Protein AF-A0AAD8HG62-F1 (afdb_monomer_lite)

Foldseek 3Di:
DDDDDPDDPQPQPQLDQADLAQLQLLVLLLQLLVLQLVLCVVVDDDPVNVVSVVSNVVSVVVNCCCVPVVVVRYPPVQLPDDNCVLQVVLLVVLLVAFADDPDDPVSRSSNSSSLSSVLCSCVSSVSSCVRVLKDDLVSLVVLLVVLVVLVVVLVVLVVVCVVVVVPLQPDPDDRNVHSVVSNVSSVSSNVVSVVSNVVSVVCVVVQNSINNPDDDDDNHDDPSGDRDDDPPDQKDWDPPQWDWAQPVPPDPGTDIDTDIDGNPPDDDDPDDDPDDDDDDDDDDDDDDDDD

Radius of gyration: 28.48 Å; chains: 1; bounding box: 67×71×80 Å

Organism: NCBI:txid360622

Sequence (291 aa):
MEAVLERSNITFRKLHSDVRLSLKTQELTAIFTAVRLGCSCYMEGDIHTVLDSLTLLFTLWVIYMIRFKLRASYMAELDTTPLYYVVVPCALLSIFVHPYTKHPLITRILWAFCVYLESISVLPQLRLMQKAKLIEPFTAHYVFALGISRFLGCAHWVISVYETAGTYLFLFGSGLFWLPTVLLSEVVQTFILADFCYYYMRSVVNGQLLVSLSNGTCKYGTRVDYIMASQDLYYKFVPETYSVISSKGTSDHHLVKVDIVTAADRRPKKLKQKVSRIASSCSCNGMWKID

InterPro domains:
  IPR000133 ER lumen protein retaining receptor [PF00810] (21-159)
  IPR000133 ER lumen protein retaining receptor [PR00660] (111-131)
  IPR000133 ER lumen protein retaining receptor [PR00660] (133-147)
  IPR000133 ER lumen protein retaining receptor [PR00660] (147-165)
  IPR000133 ER lumen protein retaining receptor [PTHR10585] (21-203)
  IPR036691 Endonuclease/exonuclease/phosphatase superfamily [SSF56219] (219-260)

Structure (mmCIF, N/CA/C/O backbone):
data_AF-A0AAD8HG62-F1
#
_entry.id   AF-A0AAD8HG62-F1
#
loop_
_atom_site.group_PDB
_atom_site.id
_atom_site.type_symbol
_atom_site.label_atom_id
_atom_site.label_alt_id
_atom_site.label_comp_id
_atom_site.label_asym_id
_atom_site.label_entity_id
_atom_site.label_seq_id
_atom_site.pdbx_PDB_ins_code
_atom_site.Cartn_x
_atom_site.Cartn_y
_atom_site.Cartn_z
_atom_site.occupancy
_atom_site.B_iso_or_equiv
_atom_site.auth_seq_id
_atom_site.auth_comp_id
_atom_site.auth_asym_id
_atom_site.auth_atom_id
_atom_site.pdbx_PDB_model_num
ATOM 1 N N . MET A 1 1 ? -11.904 -7.198 47.735 1.00 30.97 1 MET A N 1
ATOM 2 C CA . MET A 1 1 ? -13.229 -7.280 48.387 1.00 30.97 1 MET A CA 1
ATOM 3 C C . MET A 1 1 ? -14.195 -7.875 47.366 1.00 30.97 1 MET A C 1
ATOM 5 O O . MET A 1 1 ? -15.009 -7.170 46.792 1.00 30.97 1 MET A O 1
ATOM 9 N N . GLU A 1 2 ? -13.994 -9.160 47.057 1.00 33.25 2 GLU A N 1
ATOM 10 C CA . GLU A 1 2 ? -14.760 -9.937 46.072 1.00 33.25 2 GLU A CA 1
ATOM 11 C C . GLU A 1 2 ? -15.844 -10.743 46.787 1.00 33.25 2 GLU A C 1
ATOM 13 O O . GLU A 1 2 ? -15.683 -11.921 47.091 1.00 33.25 2 GLU A O 1
ATOM 18 N N . ALA A 1 3 ? -16.954 -10.090 47.098 1.00 32.56 3 ALA A N 1
ATOM 19 C CA . ALA A 1 3 ? -18.182 -10.786 47.433 1.00 32.56 3 ALA A CA 1
ATOM 20 C C . ALA A 1 3 ? -19.355 -9.854 47.144 1.00 32.56 3 ALA A C 1
ATOM 22 O O . ALA A 1 3 ? -19.294 -8.670 47.461 1.00 32.56 3 ALA A O 1
ATOM 23 N N . VAL A 1 4 ? -20.433 -10.435 46.618 1.00 35.12 4 VAL A N 1
ATOM 24 C CA . VAL A 1 4 ? -21.740 -9.819 46.340 1.00 35.12 4 VAL A CA 1
ATOM 25 C C . VAL A 1 4 ? -21.838 -9.125 44.978 1.00 35.12 4 VAL A C 1
ATOM 27 O O . VAL A 1 4 ? -21.677 -7.917 44.884 1.00 35.12 4 VAL A O 1
ATOM 30 N N . LEU A 1 5 ? -22.172 -9.898 43.931 1.00 35.75 5 LEU A N 1
ATOM 31 C CA . LEU A 1 5 ? -23.264 -9.596 42.974 1.00 35.75 5 LEU A CA 1
ATOM 32 C C . LEU A 1 5 ? -23.373 -10.641 41.841 1.00 35.75 5 LEU A C 1
ATOM 34 O O . LEU A 1 5 ? -23.495 -10.314 40.666 1.00 35.75 5 LEU A O 1
ATOM 38 N N . GLU A 1 6 ? -23.423 -11.927 42.187 1.00 33.38 6 GLU A N 1
ATOM 39 C CA . GLU A 1 6 ? -23.819 -12.984 41.247 1.00 33.38 6 GLU A CA 1
ATOM 40 C C . GLU A 1 6 ? -25.342 -13.174 41.295 1.00 33.38 6 GLU A C 1
ATOM 42 O O . GLU A 1 6 ? -25.861 -14.161 41.814 1.00 33.38 6 GLU A O 1
ATOM 47 N N . ARG A 1 7 ? -26.098 -12.149 40.875 1.00 38.94 7 ARG A N 1
ATOM 48 C CA . ARG A 1 7 ? -27.575 -12.216 40.836 1.00 38.94 7 ARG A CA 1
ATOM 49 C C . ARG A 1 7 ? -28.249 -11.350 39.774 1.00 38.94 7 ARG A C 1
ATOM 51 O O . ARG A 1 7 ? -29.395 -10.936 39.935 1.00 38.94 7 ARG A O 1
ATOM 58 N N . SER A 1 8 ? -27.588 -11.139 38.648 1.00 40.47 8 SER A N 1
ATOM 59 C CA . SER A 1 8 ? -28.224 -10.595 37.454 1.00 40.47 8 SER A CA 1
ATOM 60 C C . SER A 1 8 ? -27.509 -11.142 36.223 1.00 40.47 8 SER A C 1
ATOM 62 O O . SER A 1 8 ? -26.286 -11.208 36.188 1.00 40.47 8 SER A O 1
ATOM 64 N N . ASN A 1 9 ? -28.267 -11.548 35.202 1.00 33.53 9 ASN A N 1
ATOM 65 C CA . ASN A 1 9 ? -27.734 -11.833 33.866 1.00 33.53 9 ASN A CA 1
ATOM 66 C C . ASN A 1 9 ? -27.296 -10.513 33.196 1.00 33.53 9 ASN A C 1
ATOM 68 O O . ASN A 1 9 ? -27.788 -10.144 32.133 1.00 33.53 9 ASN A O 1
ATOM 72 N N . ILE A 1 10 ? -26.410 -9.760 33.848 1.00 40.12 10 ILE A N 1
ATOM 73 C CA . ILE A 1 10 ? -25.667 -8.656 33.257 1.00 40.12 10 ILE A CA 1
ATOM 74 C C . ILE A 1 10 ? -24.360 -9.282 32.796 1.00 40.12 10 ILE A C 1
ATOM 76 O O . ILE A 1 10 ? -23.399 -9.416 33.549 1.00 40.12 10 ILE A O 1
ATOM 80 N N . THR A 1 11 ? -24.345 -9.744 31.552 1.00 37.12 11 THR A N 1
ATOM 81 C CA . THR A 1 11 ? -23.108 -10.193 30.925 1.00 37.12 11 THR A CA 1
ATOM 82 C C . THR A 1 11 ? -22.276 -8.946 30.630 1.00 37.12 11 THR A C 1
ATOM 84 O O . THR A 1 11 ? -22.506 -8.267 29.632 1.00 37.12 11 THR A O 1
ATOM 87 N N . PHE A 1 12 ? -21.327 -8.613 31.507 1.00 37.03 12 PHE A N 1
ATOM 88 C CA . PHE A 1 12 ? -20.285 -7.630 31.209 1.00 37.03 12 PHE A CA 1
ATOM 89 C C . PHE A 1 12 ? -19.394 -8.205 30.106 1.00 37.03 12 PHE A C 1
ATOM 91 O O . PHE A 1 12 ? -18.407 -8.893 30.362 1.00 37.03 12 PHE A O 1
ATOM 98 N N . ARG A 1 13 ? -19.775 -7.982 28.848 1.00 36.22 13 ARG A N 1
ATOM 99 C CA . ARG A 1 13 ? -18.934 -8.334 27.710 1.00 36.22 13 ARG A CA 1
ATOM 100 C C . ARG A 1 13 ? -17.921 -7.202 27.555 1.00 36.22 13 ARG A C 1
ATOM 102 O O . ARG A 1 13 ? -18.239 -6.168 26.979 1.00 36.22 13 ARG A O 1
ATOM 109 N N . LYS A 1 14 ? -16.721 -7.385 28.116 1.00 35.88 14 LYS A N 1
ATOM 110 C CA . LYS A 1 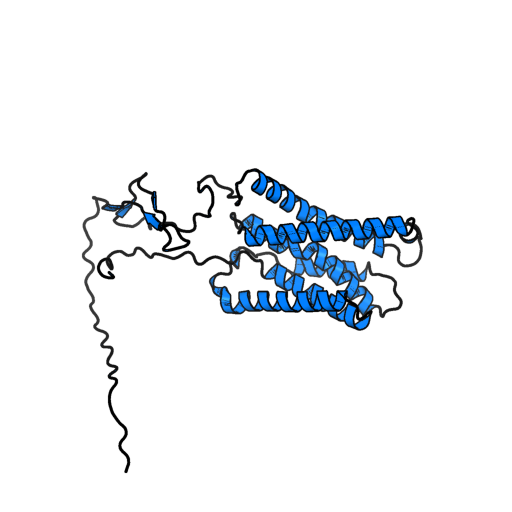14 ? -15.556 -6.547 27.803 1.00 35.88 14 LYS A CA 1
ATOM 111 C C . LYS A 1 14 ? -15.421 -6.559 26.278 1.00 35.88 14 LYS A C 1
ATOM 113 O O . LYS A 1 14 ? -15.194 -7.634 25.718 1.00 35.88 14 LYS A O 1
ATOM 118 N N . LEU A 1 15 ? -15.669 -5.429 25.606 1.00 42.25 15 LEU A N 1
ATOM 119 C CA . LEU A 1 15 ? -15.390 -5.314 24.175 1.00 42.25 15 LEU A CA 1
ATOM 120 C C . LEU A 1 15 ? -13.879 -5.467 24.053 1.00 42.25 15 LEU A C 1
ATOM 122 O O . LEU A 1 15 ? -13.110 -4.601 24.463 1.00 42.25 15 LEU A O 1
ATOM 126 N N . HIS A 1 16 ? -13.467 -6.652 23.624 1.00 46.59 16 HIS A N 1
ATOM 127 C CA . HIS A 1 16 ? -12.083 -6.948 23.323 1.00 46.59 16 HIS A CA 1
ATOM 128 C C . HIS A 1 16 ? -11.639 -5.922 22.277 1.00 46.59 16 HIS A C 1
ATOM 130 O O . HIS A 1 16 ? -12.404 -5.647 21.358 1.00 46.59 16 HIS A O 1
ATOM 136 N N . SER A 1 17 ? -10.468 -5.303 22.438 1.00 54.66 17 SER A N 1
ATOM 137 C CA . SER A 1 17 ? -9.979 -4.321 21.469 1.00 54.66 17 SER A CA 1
ATOM 138 C C . SER A 1 17 ? -9.932 -4.970 20.083 1.00 54.66 17 SER A C 1
ATOM 140 O O . SER A 1 17 ? -9.113 -5.862 19.836 1.00 54.66 17 SER A O 1
ATOM 142 N N . ASP A 1 18 ? -10.867 -4.581 19.218 1.00 63.09 18 ASP A N 1
ATOM 143 C CA . ASP A 1 18 ? -10.994 -5.126 17.872 1.00 63.09 18 ASP A CA 1
ATOM 144 C C . ASP A 1 18 ? -9.796 -4.673 17.040 1.00 63.09 18 ASP A C 1
ATOM 146 O O . ASP A 1 18 ? -9.493 -3.483 16.965 1.00 63.09 18 ASP A O 1
ATOM 150 N N . VAL A 1 19 ? -9.111 -5.610 16.387 1.00 65.38 19 VAL A N 1
ATOM 151 C CA . VAL A 1 19 ? -7.954 -5.282 15.546 1.00 65.38 19 VAL A CA 1
ATOM 152 C C . VAL A 1 19 ? -8.446 -4.564 14.290 1.00 65.38 19 VAL A C 1
ATOM 154 O O . VAL A 1 19 ? -9.118 -5.167 13.451 1.00 65.38 19 VAL A O 1
ATOM 157 N N . ARG A 1 20 ? -8.081 -3.286 14.118 1.00 74.69 20 ARG A N 1
ATOM 158 C CA . ARG A 1 20 ? -8.503 -2.450 12.971 1.00 74.69 20 ARG A CA 1
ATOM 159 C C . ARG A 1 20 ? -7.544 -2.466 11.784 1.00 74.69 20 ARG A C 1
ATOM 161 O O . ARG A 1 20 ? -7.434 -1.494 11.033 1.00 74.69 20 ARG A O 1
ATOM 168 N N . LEU A 1 21 ? -6.847 -3.582 11.613 1.00 84.88 21 LEU A N 1
ATOM 169 C CA . LEU A 1 21 ? -5.926 -3.809 10.509 1.00 84.88 21 LEU A CA 1
ATOM 170 C C . LEU A 1 21 ? -6.527 -4.827 9.536 1.00 84.88 21 LEU A C 1
ATOM 172 O O . LEU A 1 21 ? -6.938 -5.917 9.931 1.00 84.88 21 LEU A O 1
ATOM 176 N N . SER A 1 22 ? -6.570 -4.470 8.256 1.00 89.25 22 SER A N 1
ATOM 177 C CA . SER A 1 22 ? -7.016 -5.343 7.175 1.00 89.25 22 SER A CA 1
ATOM 178 C C . SER A 1 22 ? -5.964 -6.413 6.928 1.00 89.25 22 SER A C 1
ATOM 180 O O . SER A 1 22 ? -4.875 -6.144 6.418 1.00 89.25 22 SER A O 1
ATOM 182 N N . LEU A 1 23 ? -6.323 -7.653 7.247 1.00 89.69 23 LEU A N 1
ATOM 183 C CA . LEU A 1 23 ? -5.541 -8.830 6.893 1.00 89.69 23 LEU A CA 1
ATOM 184 C C . LEU A 1 23 ? -5.341 -8.909 5.376 1.00 89.69 23 LEU A C 1
ATOM 186 O O . LEU A 1 23 ? -4.259 -9.271 4.928 1.00 89.69 23 LEU A O 1
ATOM 190 N N . LYS A 1 24 ? -6.351 -8.519 4.588 1.00 90.88 24 LYS A N 1
ATOM 191 C CA . LYS A 1 24 ? -6.268 -8.498 3.124 1.00 90.88 24 LYS A CA 1
ATOM 192 C C . LYS A 1 24 ? -5.201 -7.549 2.598 1.00 90.88 24 LYS A C 1
ATOM 194 O O . LYS A 1 24 ? -4.463 -7.920 1.692 1.00 90.88 24 LYS A O 1
ATOM 199 N N . THR A 1 25 ? -5.067 -6.372 3.203 1.00 91.88 25 THR A N 1
ATOM 200 C CA . THR A 1 25 ? -3.969 -5.450 2.876 1.00 91.88 25 THR A CA 1
ATOM 201 C C . THR A 1 25 ? -2.622 -6.066 3.216 1.00 91.88 25 THR A C 1
ATOM 203 O O . THR A 1 25 ? -1.726 -6.042 2.385 1.00 91.88 25 THR A O 1
ATOM 206 N N . GLN A 1 26 ? -2.485 -6.678 4.397 1.00 93.50 26 GLN A N 1
ATOM 207 C CA . GLN A 1 26 ? -1.222 -7.309 4.795 1.00 93.50 26 GLN A CA 1
ATOM 208 C C . GLN A 1 26 ? -0.839 -8.473 3.867 1.00 93.50 26 GLN A C 1
ATOM 210 O O . GLN A 1 26 ? 0.323 -8.589 3.494 1.00 93.50 26 GLN A O 1
ATOM 215 N N . GLU A 1 27 ? -1.806 -9.293 3.438 1.00 93.25 27 GLU A N 1
ATOM 216 C CA . GLU A 1 27 ? -1.595 -10.353 2.440 1.00 93.25 27 GLU A CA 1
ATOM 217 C C . GLU A 1 27 ? -1.103 -9.784 1.102 1.00 93.25 27 GLU A C 1
ATOM 219 O O . GLU A 1 27 ? -0.136 -10.294 0.542 1.00 93.25 27 GLU A O 1
ATOM 224 N N . LEU A 1 28 ? -1.724 -8.707 0.608 1.00 93.75 28 LEU A N 1
ATOM 225 C CA . LEU A 1 28 ? -1.288 -8.035 -0.621 1.00 93.75 28 LEU A CA 1
ATOM 226 C C . LEU A 1 28 ? 0.118 -7.441 -0.479 1.00 93.75 28 LEU A C 1
ATOM 228 O O . LEU A 1 28 ? 0.929 -7.599 -1.392 1.00 93.75 28 LEU A O 1
ATOM 232 N N . THR A 1 29 ? 0.417 -6.824 0.668 1.00 94.12 29 THR A N 1
ATOM 233 C CA . THR A 1 29 ? 1.749 -6.295 0.983 1.00 94.12 29 THR A CA 1
ATOM 234 C C . THR A 1 29 ? 2.803 -7.388 0.978 1.00 94.12 29 THR A C 1
ATOM 236 O O . THR A 1 29 ? 3.824 -7.254 0.310 1.00 94.12 29 THR A O 1
ATOM 239 N N . ALA A 1 30 ? 2.532 -8.513 1.637 1.00 95.12 30 ALA A N 1
ATOM 240 C CA . ALA A 1 30 ? 3.444 -9.648 1.636 1.00 95.12 30 ALA A CA 1
ATOM 241 C C . ALA A 1 30 ? 3.682 -10.192 0.217 1.00 95.12 30 ALA A C 1
ATOM 243 O O . ALA A 1 30 ? 4.821 -10.491 -0.130 1.00 95.12 30 ALA A O 1
ATOM 244 N N . ILE A 1 31 ? 2.639 -10.279 -0.620 1.00 94.31 31 ILE A N 1
ATOM 245 C CA . ILE A 1 31 ? 2.761 -10.764 -2.003 1.00 94.31 31 ILE A CA 1
ATOM 246 C C . ILE A 1 31 ? 3.669 -9.849 -2.829 1.00 94.31 31 ILE A C 1
ATOM 248 O O . ILE A 1 31 ? 4.645 -10.337 -3.401 1.00 94.31 31 ILE A O 1
ATOM 252 N N . PHE A 1 32 ? 3.389 -8.541 -2.902 1.00 94.69 32 PHE A N 1
ATOM 253 C CA . PHE A 1 32 ? 4.203 -7.665 -3.752 1.00 94.69 32 PHE A CA 1
ATOM 254 C C . PHE A 1 32 ? 5.628 -7.519 -3.211 1.00 94.69 32 PHE A C 1
ATOM 256 O O . PHE A 1 32 ? 6.568 -7.496 -4.001 1.00 94.69 32 PHE A O 1
ATOM 263 N N . THR A 1 33 ? 5.819 -7.454 -1.888 1.00 94.00 33 THR A N 1
ATOM 264 C CA . THR A 1 33 ? 7.161 -7.334 -1.304 1.00 94.00 33 THR A CA 1
ATOM 265 C C . THR A 1 33 ? 7.961 -8.618 -1.509 1.00 94.00 33 THR A C 1
ATOM 267 O O . THR A 1 33 ? 9.141 -8.537 -1.827 1.00 94.00 33 THR A O 1
ATOM 270 N N . ALA A 1 34 ? 7.345 -9.803 -1.417 1.00 94.25 34 ALA A N 1
ATOM 271 C CA . ALA A 1 34 ? 8.031 -11.067 -1.692 1.00 94.25 34 ALA A CA 1
ATOM 272 C C . ALA A 1 34 ? 8.458 -11.190 -3.161 1.00 94.25 34 ALA A C 1
ATOM 274 O O . ALA A 1 34 ? 9.593 -11.575 -3.445 1.00 94.25 34 ALA A O 1
ATOM 275 N N . VAL A 1 35 ? 7.574 -10.833 -4.098 1.00 93.44 35 VAL A N 1
ATOM 276 C CA . VAL A 1 35 ? 7.907 -10.857 -5.530 1.00 93.44 35 VAL A CA 1
ATOM 277 C C . VAL A 1 35 ? 8.981 -9.812 -5.845 1.00 93.44 35 VAL A C 1
ATOM 279 O O . VAL A 1 35 ? 9.921 -10.114 -6.582 1.00 93.44 35 VAL A O 1
ATOM 282 N N . ARG A 1 36 ? 8.904 -8.616 -5.244 1.00 92.00 36 ARG A N 1
ATOM 283 C CA . ARG A 1 36 ? 9.925 -7.570 -5.385 1.00 92.00 36 ARG A CA 1
ATOM 284 C C . ARG A 1 36 ? 11.268 -8.045 -4.864 1.00 92.00 36 ARG A C 1
ATOM 286 O O . ARG A 1 36 ? 12.232 -7.982 -5.609 1.00 92.00 36 ARG A O 1
ATOM 293 N N . LEU A 1 37 ? 11.309 -8.602 -3.657 1.00 92.06 37 LEU A N 1
ATOM 294 C CA . LEU A 1 37 ? 12.527 -9.140 -3.063 1.00 92.06 37 LEU A CA 1
ATOM 295 C C . LEU A 1 37 ? 13.153 -10.229 -3.943 1.00 92.06 37 LEU A C 1
ATOM 297 O O . LEU A 1 37 ? 14.357 -10.207 -4.171 1.00 92.06 37 LEU A O 1
ATOM 301 N N . GLY A 1 38 ? 12.345 -11.144 -4.488 1.00 88.69 38 GLY A N 1
ATOM 302 C CA . GLY A 1 38 ? 12.825 -12.163 -5.425 1.00 88.69 38 GLY A CA 1
ATOM 303 C C . GLY A 1 38 ? 13.434 -11.567 -6.699 1.00 88.69 38 GLY A C 1
ATOM 304 O O . GLY A 1 38 ? 14.469 -12.045 -7.162 1.00 88.69 38 GLY A O 1
ATOM 305 N N . CYS A 1 39 ? 12.833 -10.501 -7.239 1.00 86.62 39 CYS A N 1
ATOM 306 C CA . CYS A 1 39 ? 13.386 -9.771 -8.381 1.00 86.62 39 CYS A CA 1
ATOM 307 C C . CYS A 1 39 ? 14.677 -9.031 -8.006 1.00 86.62 39 CYS A C 1
ATOM 309 O O . CYS A 1 39 ? 15.662 -9.147 -8.729 1.00 86.62 39 CYS A O 1
ATOM 311 N N . SER A 1 40 ? 14.696 -8.325 -6.874 1.00 85.44 40 SER A N 1
ATOM 312 C CA . SER A 1 40 ? 15.845 -7.550 -6.398 1.00 85.44 40 SER A CA 1
ATOM 313 C C . SER A 1 40 ? 17.043 -8.453 -6.107 1.00 85.44 40 SER A C 1
ATOM 315 O O . SER A 1 40 ? 18.112 -8.209 -6.642 1.00 85.44 40 SER A O 1
ATOM 317 N N . CYS A 1 41 ? 16.870 -9.579 -5.406 1.00 83.00 41 CYS A N 1
ATOM 318 C CA . CYS A 1 41 ? 17.950 -10.552 -5.182 1.00 83.00 41 CYS A CA 1
ATOM 319 C C . CYS A 1 41 ? 18.584 -11.077 -6.482 1.00 83.00 41 CYS A C 1
ATOM 321 O O . CYS A 1 41 ? 19.748 -11.472 -6.479 1.00 83.00 41 CYS A O 1
ATOM 323 N N . TYR A 1 42 ? 17.819 -11.115 -7.577 1.00 79.56 42 TYR A N 1
ATOM 324 C CA . TYR A 1 42 ? 18.299 -11.556 -8.885 1.00 79.56 42 TYR A CA 1
ATOM 325 C C . TYR A 1 42 ? 18.903 -10.418 -9.725 1.00 79.56 42 TYR A C 1
ATOM 327 O O . TYR A 1 42 ? 19.784 -10.672 -10.543 1.00 79.56 42 TYR A O 1
ATOM 335 N N . MET A 1 43 ? 18.415 -9.185 -9.559 1.00 72.75 43 MET A N 1
ATOM 336 C CA . MET A 1 43 ? 18.821 -8.021 -10.352 1.00 72.75 43 MET A CA 1
ATOM 337 C C . MET A 1 43 ? 19.953 -7.213 -9.701 1.00 72.75 43 MET A C 1
ATOM 339 O O . MET A 1 43 ? 20.908 -6.898 -10.399 1.00 72.75 43 MET A O 1
ATOM 343 N N . GLU A 1 44 ? 19.876 -6.911 -8.400 1.00 64.50 44 GLU A N 1
ATOM 344 C CA . GLU A 1 44 ? 20.837 -6.071 -7.665 1.00 64.50 44 GLU A CA 1
ATOM 345 C C . GLU A 1 44 ? 20.728 -6.265 -6.133 1.00 64.50 44 GL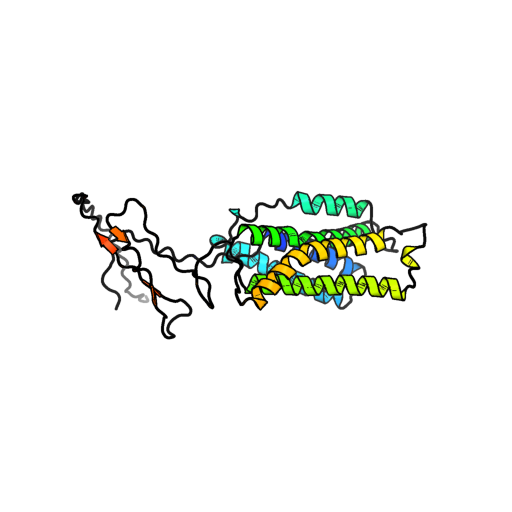U A C 1
ATOM 347 O O . GLU A 1 44 ? 19.664 -6.163 -5.516 1.00 64.50 44 GLU A O 1
ATOM 352 N N . GLY A 1 45 ? 21.860 -6.542 -5.483 1.00 67.12 45 GLY A N 1
ATOM 353 C CA . GLY A 1 45 ? 21.964 -6.814 -4.043 1.00 67.12 45 GLY A CA 1
ATOM 354 C C . GLY A 1 45 ? 22.168 -5.566 -3.179 1.00 67.12 45 GLY A C 1
ATOM 355 O O . GLY A 1 45 ? 23.075 -5.556 -2.351 1.00 67.12 45 GLY A O 1
ATOM 356 N N . ASP A 1 46 ? 21.356 -4.527 -3.371 1.00 79.69 46 ASP A N 1
ATOM 357 C CA . ASP A 1 46 ? 21.563 -3.217 -2.736 1.00 79.69 46 ASP A CA 1
ATOM 358 C C . ASP A 1 46 ? 20.791 -3.030 -1.415 1.00 79.69 46 ASP A C 1
ATOM 360 O O . ASP A 1 46 ? 20.081 -3.913 -0.924 1.00 79.69 46 ASP A O 1
ATOM 364 N N . ILE A 1 47 ? 20.886 -1.829 -0.832 1.00 86.25 47 ILE A N 1
ATOM 365 C CA . ILE A 1 47 ? 20.157 -1.429 0.383 1.00 86.25 47 ILE A CA 1
ATOM 366 C C . ILE A 1 47 ? 18.637 -1.637 0.266 1.00 86.25 47 ILE A C 1
ATOM 368 O O . ILE A 1 47 ? 17.980 -1.971 1.252 1.00 86.25 47 ILE A O 1
ATOM 372 N N . HIS A 1 48 ? 18.076 -1.508 -0.939 1.00 82.06 48 HIS A N 1
ATOM 373 C CA . HIS A 1 48 ? 16.658 -1.759 -1.203 1.00 82.06 48 HIS A CA 1
ATOM 374 C C . HIS A 1 48 ? 16.262 -3.210 -0.915 1.00 82.06 48 HIS A C 1
ATOM 376 O O . HIS A 1 48 ? 15.223 -3.449 -0.306 1.00 82.06 48 HIS A O 1
ATOM 382 N N . THR A 1 49 ? 17.126 -4.170 -1.241 1.00 88.19 49 THR A N 1
ATOM 383 C CA . THR A 1 49 ? 16.917 -5.598 -0.966 1.00 88.19 49 THR A CA 1
ATOM 384 C C . THR A 1 49 ? 16.865 -5.871 0.539 1.00 88.19 49 THR A C 1
ATOM 386 O O . THR A 1 49 ? 16.048 -6.669 1.007 1.00 88.19 49 THR A O 1
ATOM 389 N N . VAL A 1 50 ? 17.676 -5.159 1.330 1.00 89.12 50 VAL A N 1
ATOM 390 C CA . VAL A 1 50 ? 17.645 -5.238 2.801 1.00 89.12 50 VAL A CA 1
ATOM 391 C C . VAL A 1 50 ? 16.348 -4.644 3.357 1.00 89.12 50 VAL A C 1
ATOM 393 O O . VAL A 1 50 ? 15.707 -5.259 4.212 1.00 89.12 50 VAL A O 1
ATOM 396 N N . LEU A 1 51 ? 15.928 -3.480 2.855 1.00 89.88 51 LEU A N 1
ATOM 397 C CA . LEU A 1 51 ? 14.684 -2.822 3.271 1.00 89.88 51 LEU A CA 1
ATOM 398 C C . LEU A 1 51 ? 13.442 -3.658 2.923 1.00 89.88 51 LEU A C 1
ATOM 400 O O . LEU A 1 51 ? 12.548 -3.805 3.762 1.00 89.88 51 LEU A O 1
ATOM 404 N N . ASP A 1 52 ? 13.400 -4.253 1.730 1.00 91.25 52 ASP A N 1
ATOM 405 C CA . ASP A 1 52 ? 12.321 -5.149 1.304 1.00 91.25 52 ASP A CA 1
ATOM 406 C C . ASP A 1 52 ? 12.293 -6.428 2.152 1.00 91.25 52 ASP A C 1
ATOM 408 O O . ASP A 1 52 ? 11.223 -6.854 2.590 1.00 91.25 52 ASP A O 1
ATOM 412 N N . SER A 1 53 ? 13.459 -7.001 2.472 1.00 91.38 53 SER A N 1
ATOM 413 C CA . SER A 1 53 ? 13.565 -8.167 3.365 1.00 91.38 53 SER A CA 1
ATOM 414 C C . SER A 1 53 ? 13.011 -7.873 4.757 1.00 91.38 53 SER A C 1
ATOM 416 O O . SER A 1 53 ? 12.228 -8.654 5.305 1.00 91.38 53 SER A O 1
ATOM 418 N N . LEU A 1 54 ? 13.387 -6.727 5.326 1.00 94.00 54 LEU A N 1
ATOM 419 C CA . LEU A 1 54 ? 12.923 -6.299 6.642 1.00 94.00 54 LEU A CA 1
ATOM 420 C C . LEU A 1 54 ? 11.407 -6.051 6.644 1.00 94.00 54 LEU A C 1
ATOM 422 O O . LEU A 1 54 ? 10.700 -6.475 7.560 1.00 94.00 54 LEU A O 1
ATOM 426 N N . THR A 1 55 ? 10.898 -5.418 5.587 1.00 92.69 55 THR A N 1
ATOM 427 C CA . THR A 1 55 ? 9.463 -5.171 5.399 1.00 92.69 55 THR A CA 1
ATOM 428 C C . THR A 1 55 ? 8.687 -6.484 5.291 1.00 92.69 55 THR A C 1
ATOM 430 O O . THR A 1 55 ? 7.644 -6.646 5.932 1.00 92.69 55 THR A O 1
ATOM 433 N N . LEU A 1 56 ? 9.206 -7.463 4.545 1.00 95.19 56 LEU A N 1
ATOM 434 C CA . LEU A 1 56 ? 8.589 -8.782 4.421 1.00 95.19 56 LEU A CA 1
ATOM 435 C C . LEU A 1 56 ? 8.550 -9.517 5.767 1.00 95.19 56 LEU A C 1
ATOM 437 O O . LEU A 1 56 ? 7.523 -10.082 6.138 1.00 95.19 56 LEU A O 1
ATOM 441 N N . LEU A 1 57 ? 9.637 -9.467 6.538 1.00 96.12 57 LEU A N 1
ATOM 442 C CA . LEU A 1 57 ? 9.701 -10.106 7.852 1.00 96.12 57 LEU A CA 1
ATOM 443 C C . LEU A 1 57 ? 8.631 -9.548 8.804 1.00 96.12 57 LEU A C 1
ATOM 445 O O . LEU A 1 57 ? 7.873 -10.312 9.408 1.00 96.12 57 LEU A O 1
ATOM 449 N N . PHE A 1 58 ? 8.536 -8.220 8.919 1.00 94.88 58 PHE A N 1
ATOM 450 C CA . PHE A 1 58 ? 7.552 -7.586 9.798 1.00 94.88 58 PHE A CA 1
ATOM 451 C C . PHE A 1 58 ? 6.110 -7.808 9.329 1.00 94.88 58 PHE A C 1
ATOM 453 O O . PHE A 1 58 ? 5.229 -8.036 10.158 1.00 94.88 58 PHE A O 1
ATOM 460 N N . THR A 1 59 ? 5.851 -7.795 8.021 1.00 94.62 59 THR A N 1
ATOM 461 C CA . THR A 1 59 ? 4.503 -8.054 7.485 1.00 94.62 59 THR A CA 1
ATOM 462 C C . THR A 1 59 ? 4.068 -9.500 7.723 1.00 94.62 59 THR A C 1
ATOM 464 O O . THR A 1 59 ? 2.952 -9.726 8.193 1.00 94.62 59 THR A O 1
ATOM 467 N N . LEU A 1 60 ? 4.952 -10.483 7.524 1.00 94.94 60 LEU A N 1
ATOM 468 C CA . LEU A 1 60 ? 4.679 -11.885 7.863 1.00 94.94 60 LEU A CA 1
ATOM 469 C C . LEU A 1 60 ? 4.422 -12.074 9.364 1.00 94.94 60 LEU A C 1
ATOM 471 O O . LEU A 1 60 ? 3.492 -12.790 9.742 1.00 94.94 60 LEU A O 1
ATOM 475 N N . TRP A 1 61 ? 5.186 -11.389 10.220 1.00 94.44 61 TRP A N 1
ATOM 476 C CA . TRP A 1 61 ? 4.953 -11.387 11.665 1.00 94.44 61 TRP A CA 1
ATOM 477 C C . TRP A 1 61 ? 3.567 -10.835 12.028 1.00 94.44 61 TRP A C 1
ATOM 479 O O . TRP A 1 61 ? 2.844 -11.435 12.828 1.00 94.44 61 TRP A O 1
ATOM 489 N N . VAL A 1 62 ? 3.153 -9.724 11.415 1.00 91.75 62 VAL A N 1
ATOM 490 C CA . VAL A 1 62 ? 1.818 -9.139 11.621 1.00 91.75 62 VAL A CA 1
ATOM 491 C C . VAL A 1 62 ? 0.718 -10.093 11.150 1.00 91.75 62 VAL A C 1
ATOM 493 O O . VAL A 1 62 ? -0.245 -10.318 11.887 1.00 91.75 62 VAL A O 1
ATOM 496 N N . ILE A 1 63 ? 0.866 -10.711 9.975 1.00 92.06 63 ILE A N 1
ATOM 497 C CA . ILE A 1 63 ? -0.088 -11.711 9.466 1.00 92.06 63 ILE A CA 1
ATOM 498 C C . ILE A 1 63 ? -0.205 -12.881 10.447 1.00 92.06 63 ILE A C 1
ATOM 500 O O . ILE A 1 63 ? -1.319 -13.279 10.795 1.00 92.06 63 ILE A O 1
ATOM 504 N N . TYR A 1 64 ? 0.922 -13.401 10.936 1.00 92.56 64 TYR A N 1
ATOM 505 C CA . TYR A 1 64 ? 0.949 -14.469 11.934 1.00 92.56 64 TYR A CA 1
ATOM 506 C C . TYR A 1 64 ? 0.197 -14.068 13.213 1.00 92.56 64 TYR A C 1
ATOM 508 O O . TYR A 1 64 ? -0.673 -14.804 13.691 1.00 92.56 64 TYR A O 1
ATOM 516 N N . MET A 1 65 ? 0.457 -12.867 13.732 1.00 87.75 65 MET A N 1
ATOM 517 C CA . MET A 1 65 ? -0.215 -12.343 14.924 1.00 87.75 65 MET A CA 1
ATOM 518 C C . MET A 1 65 ? -1.734 -12.236 14.741 1.00 87.75 65 MET A C 1
ATOM 520 O O . MET A 1 65 ? -2.474 -12.647 15.638 1.00 87.75 65 MET A O 1
ATOM 524 N N . ILE A 1 66 ? -2.211 -11.756 13.587 1.00 86.69 66 ILE A N 1
ATOM 525 C CA . ILE A 1 66 ? -3.650 -11.653 13.279 1.00 86.69 66 ILE A CA 1
ATOM 526 C C . ILE A 1 66 ? -4.288 -13.041 13.149 1.00 86.69 66 ILE A C 1
ATOM 528 O O . ILE A 1 66 ? -5.365 -13.285 13.694 1.00 86.69 66 ILE A O 1
ATOM 532 N N . ARG A 1 67 ? -3.633 -13.967 12.439 1.00 84.94 67 ARG A N 1
ATOM 533 C CA . ARG A 1 67 ? -4.186 -15.293 12.121 1.00 84.94 67 ARG A CA 1
ATOM 534 C C . ARG A 1 67 ? -4.281 -16.218 13.331 1.00 84.94 67 ARG A C 1
ATOM 536 O O . ARG A 1 67 ? -5.248 -16.974 13.423 1.00 84.94 67 ARG A O 1
ATOM 543 N N . PHE A 1 68 ? -3.300 -16.166 14.232 1.00 82.75 68 PHE A N 1
ATOM 544 C CA . PHE A 1 68 ? -3.196 -17.113 15.344 1.00 82.75 68 PHE A CA 1
ATOM 545 C C . PHE A 1 68 ? -3.525 -16.479 16.693 1.00 82.75 68 PHE A C 1
ATOM 547 O O . PHE A 1 68 ? -4.412 -16.962 17.393 1.00 82.75 68 PHE A O 1
ATOM 554 N N . LYS A 1 69 ? -2.846 -15.389 17.062 1.00 80.31 69 LYS A N 1
ATOM 555 C CA . LYS A 1 69 ? -2.949 -14.819 18.414 1.00 80.31 69 LYS A CA 1
ATOM 556 C C . LYS A 1 69 ? -4.183 -13.932 18.593 1.00 80.31 69 LYS A C 1
ATOM 558 O O . LYS A 1 69 ? -4.802 -13.949 19.650 1.00 80.31 69 LYS A O 1
ATOM 563 N N . LEU A 1 70 ? -4.538 -13.163 17.564 1.00 79.12 70 LEU A N 1
ATOM 564 C CA . LEU A 1 70 ? -5.585 -12.134 17.606 1.00 79.12 70 LEU A CA 1
ATOM 565 C C . LEU A 1 70 ? -6.819 -12.495 16.765 1.00 79.12 70 LEU A C 1
ATOM 567 O O . LEU A 1 70 ? -7.640 -11.632 16.462 1.00 79.12 70 LEU A O 1
ATOM 571 N N . ARG A 1 71 ? -6.985 -13.778 16.419 1.00 73.62 71 ARG A N 1
ATOM 572 C CA . ARG A 1 71 ? -8.082 -14.256 15.565 1.00 73.62 71 ARG A CA 1
ATOM 573 C C . ARG A 1 71 ? -9.464 -13.896 16.113 1.00 73.62 71 ARG A C 1
ATOM 575 O O . ARG A 1 71 ? -10.351 -13.559 15.338 1.00 73.62 71 ARG A O 1
ATOM 582 N N . ALA A 1 72 ? -9.642 -13.976 17.432 1.00 66.50 72 ALA A N 1
ATOM 583 C CA . ALA A 1 72 ? -10.917 -13.695 18.091 1.00 66.50 72 ALA A CA 1
ATOM 584 C C . ALA A 1 72 ? -11.318 -12.208 18.039 1.00 66.50 72 ALA A C 1
ATOM 586 O O . ALA A 1 72 ? -12.502 -11.909 18.136 1.00 66.50 72 ALA A O 1
ATOM 587 N N . SER A 1 73 ? -10.351 -11.301 17.858 1.00 66.62 73 SER A N 1
ATOM 588 C CA . SER A 1 73 ? -10.568 -9.850 17.754 1.00 66.62 73 SER A CA 1
ATOM 589 C C . SER A 1 73 ? -10.633 -9.347 16.307 1.00 66.62 73 SER A C 1
ATOM 591 O O . SER A 1 73 ? -10.717 -8.141 16.079 1.00 66.62 73 SER A O 1
ATOM 593 N N . TYR A 1 74 ? -10.472 -10.228 15.314 1.00 74.75 74 TYR A N 1
ATOM 594 C CA . TYR A 1 74 ? -10.417 -9.827 13.911 1.00 74.75 74 TYR A CA 1
ATOM 595 C C . TYR A 1 74 ? -11.830 -9.709 13.327 1.00 74.75 74 TYR A C 1
ATOM 597 O O . TYR A 1 74 ? -12.568 -10.692 13.237 1.00 74.75 74 TYR A O 1
ATOM 605 N N . MET A 1 75 ? -12.191 -8.504 12.879 1.00 67.88 75 MET A N 1
ATOM 606 C CA . MET A 1 75 ? -13.502 -8.208 12.294 1.00 67.88 75 MET A CA 1
ATOM 607 C C . MET A 1 75 ? -13.594 -8.672 10.831 1.00 67.88 75 MET A C 1
ATOM 609 O O . MET A 1 75 ? -13.580 -7.865 9.897 1.00 67.88 75 MET A O 1
ATOM 613 N N . ALA A 1 76 ? -13.715 -9.983 10.622 1.00 71.56 76 ALA A N 1
ATOM 614 C CA . ALA A 1 76 ? -13.798 -10.578 9.284 1.00 71.56 76 ALA A CA 1
ATOM 615 C C . ALA A 1 76 ? -14.984 -10.053 8.449 1.00 71.56 76 ALA A C 1
ATOM 617 O O . ALA A 1 76 ? -14.898 -9.991 7.226 1.00 71.56 76 ALA A O 1
ATOM 618 N N . GLU A 1 77 ? -16.070 -9.631 9.101 1.00 70.62 77 GLU A N 1
ATOM 619 C CA . GLU A 1 77 ? -17.270 -9.100 8.441 1.00 70.62 77 GLU A CA 1
ATOM 620 C C . GLU A 1 77 ? -17.028 -7.769 7.719 1.00 70.62 77 GLU A C 1
ATOM 622 O O . GLU A 1 77 ? -17.764 -7.410 6.802 1.00 70.62 77 GLU A O 1
ATOM 627 N N . LEU A 1 78 ? -15.997 -7.024 8.118 1.00 74.38 78 LEU A N 1
ATOM 628 C CA . LEU A 1 78 ? -15.721 -5.703 7.569 1.00 74.38 78 LEU A CA 1
ATOM 629 C C . LEU A 1 78 ? -14.801 -5.760 6.338 1.00 74.38 78 LEU A C 1
ATOM 631 O O . LEU A 1 78 ? -14.938 -4.952 5.410 1.00 74.38 78 LEU A O 1
ATOM 635 N N . ASP A 1 79 ? -13.913 -6.755 6.300 1.00 80.75 79 ASP A N 1
ATOM 636 C CA . ASP A 1 79 ? -12.888 -6.961 5.272 1.00 80.75 79 ASP A CA 1
ATOM 637 C C . ASP A 1 79 ? -13.412 -7.791 4.081 1.00 80.75 79 ASP A C 1
ATOM 639 O O . ASP A 1 79 ? -12.839 -8.795 3.663 1.00 80.75 79 ASP A O 1
ATOM 643 N N . THR A 1 80 ? -14.550 -7.375 3.517 1.00 80.94 80 THR A N 1
ATOM 644 C CA . THR A 1 80 ? -15.246 -8.096 2.431 1.00 80.94 80 THR A CA 1
ATOM 645 C C . THR A 1 80 ? -14.641 -7.864 1.043 1.00 80.94 80 THR A C 1
ATOM 647 O O . THR A 1 80 ? -15.293 -8.144 0.038 1.00 80.94 80 THR A O 1
ATOM 650 N N . THR A 1 81 ? -13.453 -7.262 0.946 1.00 78.88 81 THR A N 1
ATOM 651 C CA . THR A 1 81 ? -12.855 -6.939 -0.356 1.00 78.88 81 THR A CA 1
ATOM 652 C C . THR A 1 81 ? -12.215 -8.191 -0.951 1.00 78.88 81 THR A C 1
ATOM 654 O O . THR A 1 81 ? -11.305 -8.767 -0.351 1.00 78.88 81 THR A O 1
ATOM 657 N N . PRO A 1 82 ? -12.680 -8.678 -2.111 1.00 84.06 82 PRO A N 1
ATOM 658 C CA . PRO A 1 82 ? -12.088 -9.873 -2.670 1.00 84.06 82 PRO A CA 1
ATOM 659 C C . PRO A 1 82 ? -10.782 -9.513 -3.393 1.00 84.06 82 PRO A C 1
ATOM 661 O O . PRO A 1 82 ? -10.738 -8.624 -4.245 1.00 84.06 82 PRO A O 1
ATOM 664 N N . LEU A 1 83 ? -9.711 -10.232 -3.052 1.00 86.88 83 LEU A N 1
ATOM 665 C CA . LEU A 1 83 ? -8.351 -9.953 -3.532 1.00 86.88 83 LEU A CA 1
ATOM 666 C C . LEU A 1 83 ? -8.204 -10.060 -5.048 1.00 86.88 83 LEU A C 1
ATOM 668 O O . LEU A 1 83 ? -7.391 -9.349 -5.631 1.00 86.88 83 LEU A O 1
ATOM 672 N N . TYR A 1 84 ? -8.986 -10.925 -5.696 1.00 88.25 84 TYR A N 1
ATOM 673 C CA . TYR A 1 84 ? -8.857 -11.159 -7.131 1.00 88.25 84 TYR A CA 1
ATOM 674 C C . TYR A 1 84 ? -9.161 -9.903 -7.963 1.00 88.25 84 TYR A C 1
ATOM 676 O O . TYR A 1 84 ? -8.515 -9.709 -8.986 1.00 88.25 84 TYR A O 1
ATOM 684 N N . TYR A 1 85 ? -10.057 -9.011 -7.511 1.00 89.50 85 TYR A N 1
ATOM 685 C CA . TYR A 1 85 ? -10.315 -7.741 -8.209 1.00 89.50 85 TYR A CA 1
ATOM 686 C C . TYR A 1 85 ? -9.119 -6.789 -8.184 1.00 89.50 85 TYR A C 1
ATOM 688 O O . TYR A 1 85 ? -9.072 -5.872 -8.992 1.00 89.50 85 TYR A O 1
ATOM 696 N N . VAL A 1 86 ? -8.173 -6.984 -7.264 1.00 90.44 86 VAL A N 1
ATOM 697 C CA . VAL A 1 86 ? -6.944 -6.189 -7.193 1.00 90.44 86 VAL A CA 1
ATOM 698 C C . VAL A 1 86 ? -5.823 -6.901 -7.945 1.00 90.44 86 VAL A C 1
ATOM 700 O O . VAL A 1 86 ? -5.201 -6.321 -8.825 1.00 90.44 86 VAL A O 1
ATOM 703 N N . VAL A 1 87 ? -5.602 -8.185 -7.657 1.00 92.50 87 VAL A N 1
ATOM 704 C CA . VAL A 1 87 ? -4.471 -8.946 -8.207 1.00 92.50 87 VAL A CA 1
ATOM 705 C C . VAL A 1 87 ? -4.599 -9.179 -9.716 1.00 92.50 87 VAL A C 1
ATOM 707 O O . VAL A 1 87 ? -3.610 -9.038 -10.433 1.00 92.50 87 VAL A O 1
ATOM 710 N N . VAL A 1 88 ? -5.794 -9.519 -10.216 1.00 92.56 88 VAL A N 1
ATOM 711 C CA . VAL A 1 88 ? -5.983 -9.886 -11.632 1.00 92.56 88 VAL A CA 1
ATOM 712 C C . VAL A 1 88 ? -5.736 -8.698 -12.571 1.00 92.56 88 VAL A C 1
ATOM 714 O O . VAL A 1 88 ? -4.949 -8.863 -13.502 1.00 92.56 88 VAL A O 1
ATOM 717 N N . PRO A 1 89 ? -6.305 -7.493 -12.349 1.00 92.62 89 PRO A N 1
ATOM 718 C CA . PRO A 1 89 ? -6.001 -6.341 -13.198 1.00 92.62 89 PRO A CA 1
ATOM 719 C C . PRO A 1 89 ? -4.521 -5.947 -13.176 1.00 92.62 89 PRO A C 1
ATOM 721 O O . PRO A 1 89 ? -3.972 -5.637 -14.230 1.00 92.62 89 PRO A O 1
ATOM 724 N N . CYS A 1 90 ? -3.856 -6.017 -12.016 1.00 92.00 90 CYS A N 1
ATOM 725 C CA . CYS A 1 90 ? -2.419 -5.744 -11.908 1.00 92.00 90 CYS A CA 1
ATOM 726 C C . CYS A 1 90 ? -1.581 -6.742 -12.720 1.00 92.00 90 CYS A C 1
ATOM 728 O O . CYS A 1 90 ? -0.639 -6.335 -13.396 1.00 92.00 90 CYS A O 1
ATOM 730 N N . ALA A 1 91 ? -1.935 -8.031 -12.685 1.00 93.12 91 ALA A N 1
ATOM 731 C CA . ALA A 1 91 ? -1.247 -9.075 -13.445 1.00 93.12 91 ALA A CA 1
ATOM 732 C C . ALA A 1 91 ? -1.483 -8.961 -14.958 1.00 93.12 91 ALA A C 1
ATOM 734 O O . ALA A 1 91 ? -0.572 -9.190 -15.745 1.00 93.12 91 ALA A O 1
ATOM 735 N N . LEU A 1 92 ? -2.693 -8.588 -15.384 1.00 94.00 92 LEU A N 1
ATOM 736 C CA . LEU A 1 92 ? -2.965 -8.334 -16.800 1.00 94.00 92 LEU A CA 1
ATOM 737 C C . LEU A 1 92 ? -2.180 -7.115 -17.288 1.00 94.00 92 LEU A C 1
ATOM 739 O O . LEU A 1 92 ? -1.519 -7.186 -18.322 1.00 94.00 92 LEU A O 1
ATOM 743 N N . LEU A 1 93 ? -2.201 -6.019 -16.524 1.00 91.12 93 LEU A N 1
ATOM 744 C CA . LEU A 1 93 ? -1.487 -4.796 -16.878 1.00 91.12 93 LEU A CA 1
ATOM 745 C C . LEU A 1 93 ? 0.028 -5.023 -16.971 1.00 91.12 93 LEU A C 1
ATOM 747 O O . LEU A 1 93 ? 0.647 -4.507 -17.896 1.00 91.12 93 LEU A O 1
ATOM 751 N N . SER A 1 94 ? 0.614 -5.836 -16.084 1.00 91.38 94 SER A N 1
ATOM 752 C CA . SER A 1 94 ? 2.054 -6.131 -16.097 1.00 91.38 94 SER A CA 1
ATOM 753 C C . SER A 1 94 ? 2.517 -6.981 -17.281 1.00 91.38 94 SER A C 1
ATOM 755 O O . SER A 1 94 ? 3.692 -6.931 -17.639 1.00 91.38 94 SER A O 1
ATOM 757 N N . ILE A 1 95 ? 1.621 -7.747 -17.911 1.00 90.56 95 ILE A N 1
ATOM 758 C CA . ILE A 1 95 ? 1.928 -8.486 -19.145 1.00 90.56 95 ILE A CA 1
ATOM 759 C C . ILE A 1 95 ? 2.016 -7.524 -20.336 1.00 90.56 95 ILE A C 1
ATOM 761 O O . ILE A 1 95 ? 2.873 -7.696 -21.199 1.00 90.56 95 ILE A O 1
ATOM 765 N N . PHE A 1 96 ? 1.146 -6.511 -20.387 1.00 88.06 96 PHE A N 1
ATOM 766 C CA . PHE A 1 96 ? 1.131 -5.530 -21.477 1.00 88.06 96 PHE A CA 1
ATOM 767 C C . PHE A 1 96 ? 2.186 -4.437 -21.304 1.00 88.06 96 PHE A C 1
ATOM 769 O O . PHE A 1 96 ? 2.799 -4.011 -22.284 1.00 88.06 96 PHE A O 1
ATOM 776 N N . VAL A 1 97 ? 2.390 -3.969 -20.071 1.00 87.50 97 VAL A N 1
ATOM 777 C CA . VAL A 1 97 ? 3.297 -2.868 -19.753 1.00 87.50 97 VAL A CA 1
ATOM 778 C C . VAL A 1 97 ? 4.301 -3.311 -18.695 1.00 87.50 97 VAL A C 1
ATOM 780 O O . VAL A 1 97 ? 3.992 -3.496 -17.524 1.00 87.50 97 VAL A O 1
ATOM 783 N N . HIS A 1 98 ? 5.539 -3.467 -19.145 1.00 85.44 98 HIS A N 1
ATOM 784 C CA . HIS A 1 98 ? 6.689 -3.886 -18.349 1.00 85.44 98 HIS A CA 1
ATOM 785 C C . HIS A 1 98 ? 7.941 -3.128 -18.815 1.00 85.44 98 HIS A C 1
ATOM 787 O O . HIS A 1 98 ? 7.995 -2.716 -19.984 1.00 85.44 98 HIS A O 1
ATOM 793 N N . PRO A 1 99 ? 8.968 -2.952 -17.966 1.00 82.50 99 PRO A N 1
ATOM 794 C CA . PRO A 1 99 ? 10.199 -2.287 -18.382 1.00 82.50 99 PRO A CA 1
ATOM 795 C C . PRO A 1 99 ? 10.908 -3.086 -19.476 1.00 82.50 99 PRO A C 1
ATOM 797 O O . PRO A 1 99 ? 10.832 -4.316 -19.507 1.00 82.50 99 PRO A O 1
ATOM 800 N N . TYR A 1 100 ? 11.632 -2.405 -20.364 1.00 74.81 100 TYR A N 1
ATOM 801 C CA . TYR A 1 100 ? 12.489 -3.040 -21.369 1.00 74.81 100 TYR A CA 1
ATOM 802 C C . TYR A 1 100 ? 13.945 -3.046 -20.886 1.00 74.81 100 TYR A C 1
ATOM 804 O O . TYR A 1 100 ? 14.722 -2.148 -21.195 1.00 74.81 100 TYR A O 1
ATOM 812 N N . THR A 1 101 ? 14.299 -4.043 -20.069 1.00 76.19 101 THR A N 1
ATOM 813 C CA . THR A 1 101 ? 15.660 -4.243 -19.538 1.00 76.19 101 THR A CA 1
ATOM 814 C C . THR A 1 101 ? 16.296 -5.517 -20.102 1.00 76.19 101 THR A C 1
ATOM 816 O O . THR A 1 101 ? 15.626 -6.328 -20.743 1.00 76.19 101 THR A O 1
ATOM 819 N N . LYS A 1 102 ? 17.602 -5.708 -19.859 1.00 77.69 102 LYS A N 1
ATOM 820 C CA . LYS A 1 102 ? 18.378 -6.882 -20.313 1.00 77.69 102 LYS A CA 1
ATOM 821 C C . LYS A 1 102 ? 18.001 -8.194 -19.600 1.00 77.69 102 LYS A C 1
ATOM 823 O O . LYS A 1 102 ? 18.475 -9.256 -19.989 1.00 77.69 102 LYS A O 1
ATOM 828 N N . HIS A 1 103 ? 17.182 -8.119 -18.553 1.00 81.69 103 HIS A N 1
ATOM 829 C CA . HIS A 1 103 ? 16.768 -9.258 -17.736 1.00 81.69 103 HIS A CA 1
ATOM 830 C C . HIS A 1 103 ? 15.724 -10.136 -18.449 1.00 81.69 103 HIS A C 1
ATOM 832 O O . HIS A 1 103 ? 15.044 -9.669 -19.371 1.00 81.69 103 HIS A O 1
ATOM 838 N N . PRO A 1 104 ? 15.561 -11.406 -18.030 1.00 85.62 104 PRO A N 1
ATOM 839 C CA . PRO A 1 104 ? 14.551 -12.292 -18.597 1.00 85.62 104 PRO A CA 1
ATOM 840 C C . PRO A 1 104 ? 13.142 -11.698 -18.484 1.00 85.62 104 PRO A C 1
ATOM 842 O O . PRO A 1 104 ? 12.806 -10.994 -17.529 1.00 85.62 104 PRO A O 1
ATOM 845 N N . LEU A 1 105 ? 12.295 -12.033 -19.462 1.00 85.25 105 LEU A N 1
ATOM 846 C CA . LEU A 1 105 ? 10.927 -11.521 -19.583 1.00 85.25 105 LEU A CA 1
ATOM 847 C C . LEU A 1 105 ? 10.105 -11.713 -18.298 1.00 85.25 105 LEU A C 1
ATOM 849 O O . LEU A 1 105 ? 9.386 -10.808 -17.890 1.00 85.25 105 LEU A O 1
ATOM 853 N N . ILE A 1 106 ? 10.254 -12.862 -17.634 1.00 87.94 106 ILE A N 1
ATOM 854 C CA . ILE A 1 106 ? 9.516 -13.189 -16.407 1.00 87.94 106 ILE A CA 1
ATOM 855 C C . ILE A 1 106 ? 9.834 -12.184 -15.295 1.00 87.94 106 ILE A C 1
ATOM 857 O O . ILE A 1 106 ? 8.916 -11.619 -14.713 1.00 87.94 106 ILE A O 1
ATOM 861 N N . THR A 1 107 ? 11.112 -11.895 -15.040 1.00 86.88 107 THR A N 1
ATOM 862 C CA . THR A 1 107 ? 11.527 -10.922 -14.015 1.00 86.88 107 THR A CA 1
ATOM 863 C C . THR A 1 107 ? 11.011 -9.521 -14.332 1.00 86.88 107 THR A C 1
ATOM 865 O O . THR A 1 107 ? 10.572 -8.808 -13.436 1.00 86.88 107 THR A O 1
ATOM 868 N N . ARG A 1 108 ? 10.980 -9.142 -15.615 1.00 86.94 108 ARG A N 1
ATOM 869 C CA . ARG A 1 108 ? 10.441 -7.848 -16.063 1.00 86.94 108 ARG A CA 1
ATOM 870 C C . ARG A 1 108 ? 8.940 -7.723 -15.785 1.00 86.94 108 ARG A C 1
ATOM 872 O O . ARG A 1 108 ? 8.506 -6.700 -15.260 1.00 86.94 108 ARG A O 1
ATOM 879 N N . ILE A 1 109 ? 8.164 -8.765 -16.093 1.00 90.94 109 ILE A N 1
ATOM 880 C CA . ILE A 1 109 ? 6.717 -8.822 -15.813 1.00 90.94 109 ILE A CA 1
ATOM 881 C C . ILE A 1 109 ? 6.458 -8.836 -14.304 1.00 90.94 109 ILE A C 1
ATOM 883 O O . ILE A 1 109 ? 5.572 -8.130 -13.829 1.00 90.94 109 ILE A O 1
ATOM 887 N N . LEU A 1 110 ? 7.220 -9.625 -13.541 1.00 91.81 110 LEU A N 1
ATOM 888 C CA . LEU A 1 110 ? 7.071 -9.724 -12.087 1.00 91.81 110 LEU A CA 1
ATOM 889 C C . LEU A 1 110 ? 7.388 -8.400 -11.391 1.00 91.81 110 LEU A C 1
ATOM 891 O O . LEU A 1 110 ? 6.647 -7.988 -10.502 1.00 91.81 110 LEU A O 1
ATOM 895 N N . TRP A 1 111 ? 8.433 -7.699 -11.825 1.00 90.31 111 TRP A N 1
ATOM 896 C CA . TRP A 1 111 ? 8.759 -6.389 -11.276 1.00 90.31 111 TRP A CA 1
ATOM 897 C C . TRP A 1 111 ? 7.667 -5.356 -11.589 1.00 90.31 111 TRP A C 1
ATOM 899 O O . TRP A 1 111 ? 7.230 -4.636 -10.691 1.00 90.31 111 TRP A O 1
ATOM 909 N N . ALA A 1 112 ? 7.138 -5.352 -12.819 1.00 91.31 112 ALA A N 1
ATOM 910 C CA . ALA A 1 112 ? 5.993 -4.518 -13.187 1.00 91.31 112 ALA A CA 1
ATOM 911 C C . ALA A 1 112 ? 4.738 -4.828 -12.357 1.00 91.31 112 ALA A C 1
ATOM 913 O O . ALA A 1 112 ? 4.066 -3.925 -11.857 1.00 91.31 112 ALA A O 1
ATOM 914 N N . PHE A 1 113 ? 4.460 -6.115 -12.148 1.00 94.25 113 PHE A N 1
ATOM 915 C CA . PHE A 1 113 ? 3.370 -6.583 -11.300 1.00 94.25 113 PHE A CA 1
ATOM 916 C C . PHE A 1 113 ? 3.487 -6.052 -9.866 1.00 94.25 113 PHE A C 1
ATOM 918 O O . PHE A 1 113 ? 2.486 -5.595 -9.316 1.00 94.25 113 PHE A O 1
ATOM 925 N N . CYS A 1 114 ? 4.689 -6.051 -9.276 1.00 93.19 114 CYS A N 1
ATOM 926 C CA . CYS A 1 114 ? 4.909 -5.513 -7.931 1.00 93.19 114 CYS A CA 1
ATOM 927 C C . CYS A 1 114 ? 4.565 -4.031 -7.820 1.00 93.19 114 CYS A C 1
ATOM 929 O O . CYS A 1 114 ? 3.902 -3.644 -6.860 1.00 93.19 114 CYS A O 1
ATOM 931 N N . VAL A 1 115 ? 5.003 -3.221 -8.789 1.00 90.62 115 VAL A N 1
ATOM 932 C CA . VAL A 1 115 ? 4.746 -1.773 -8.805 1.00 90.62 115 VAL A CA 1
ATOM 933 C C . VAL A 1 115 ? 3.241 -1.508 -8.868 1.00 90.62 115 VAL A C 1
ATOM 935 O O . VAL A 1 115 ? 2.701 -0.797 -8.023 1.00 90.62 115 VAL A O 1
ATOM 938 N N . TYR A 1 116 ? 2.528 -2.157 -9.793 1.00 93.38 116 TYR A N 1
ATOM 939 C CA . TYR A 1 116 ? 1.079 -1.972 -9.922 1.00 93.38 116 TYR A CA 1
ATOM 940 C C . TYR A 1 116 ? 0.298 -2.499 -8.718 1.00 93.38 116 TYR A C 1
ATOM 942 O O . TYR A 1 116 ? -0.685 -1.883 -8.300 1.00 93.38 116 TYR A O 1
ATOM 950 N N . LEU A 1 117 ? 0.714 -3.636 -8.153 1.00 93.62 117 LEU A N 1
ATOM 951 C CA . LEU A 1 117 ? 0.057 -4.203 -6.982 1.00 93.62 117 LEU A CA 1
ATOM 952 C C . LEU A 1 117 ? 0.269 -3.323 -5.745 1.00 93.62 117 LEU A C 1
ATOM 954 O O . LEU A 1 117 ? -0.675 -3.116 -4.981 1.00 93.62 117 LEU A O 1
ATOM 958 N N . GLU A 1 118 ? 1.464 -2.755 -5.567 1.00 92.44 118 GLU A N 1
ATOM 959 C CA . GLU A 1 118 ? 1.769 -1.828 -4.474 1.00 92.44 118 GLU A CA 1
ATOM 960 C C . GLU A 1 118 ? 0.854 -0.600 -4.492 1.00 92.44 118 GLU A C 1
ATOM 962 O O . GLU A 1 118 ? 0.305 -0.244 -3.442 1.00 92.44 118 GLU A O 1
ATOM 967 N N . SER A 1 119 ? 0.616 -0.005 -5.664 1.00 90.69 119 SER A N 1
ATOM 968 C CA . SER A 1 119 ? -0.210 1.201 -5.796 1.00 90.69 119 SER A CA 1
ATOM 969 C C . SER A 1 119 ? -1.657 1.012 -5.334 1.00 90.69 119 SER A C 1
ATOM 971 O O . SER A 1 119 ? -2.281 1.947 -4.831 1.00 90.69 119 SER A O 1
ATOM 973 N N . ILE A 1 120 ? -2.191 -0.206 -5.465 1.00 91.12 120 ILE A N 1
ATOM 974 C CA . ILE A 1 120 ? -3.601 -0.531 -5.194 1.00 91.12 120 ILE A CA 1
ATOM 975 C C . ILE A 1 120 ? -3.767 -1.300 -3.866 1.00 91.12 120 ILE A C 1
ATOM 977 O O . ILE A 1 120 ? -4.856 -1.323 -3.285 1.00 91.12 120 ILE A O 1
ATOM 981 N N . SER A 1 121 ? -2.685 -1.872 -3.326 1.00 91.00 121 SER A N 1
ATOM 982 C CA . SER A 1 121 ? -2.676 -2.713 -2.116 1.00 91.00 121 SER A CA 1
ATOM 983 C C . SER A 1 121 ? -3.281 -2.066 -0.865 1.00 91.00 121 SER A C 1
ATOM 985 O O . SER A 1 121 ? -3.789 -2.781 -0.007 1.00 91.00 121 SER A O 1
ATOM 987 N N . VAL A 1 122 ? -3.278 -0.730 -0.768 1.00 90.19 122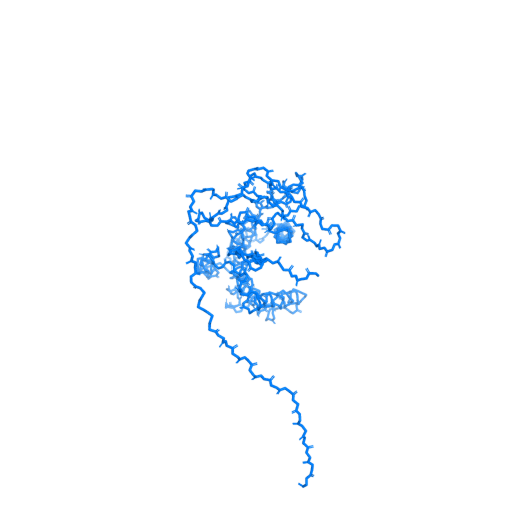 VAL A N 1
ATOM 988 C CA . VAL A 1 122 ? -3.801 0.032 0.383 1.00 90.19 122 VAL A CA 1
ATOM 989 C C . VAL A 1 122 ? -5.335 0.138 0.404 1.00 90.19 122 VAL A C 1
ATOM 991 O O . VAL A 1 122 ? -5.930 0.463 1.434 1.00 90.19 122 VAL A O 1
ATOM 994 N N . LEU A 1 123 ? -6.011 -0.161 -0.713 1.00 88.94 123 LEU A N 1
ATOM 995 C CA . LEU A 1 123 ? -7.466 -0.008 -0.836 1.00 88.94 123 LEU A CA 1
ATOM 996 C C . LEU A 1 123 ? -8.286 -0.806 0.193 1.00 88.94 123 LEU A C 1
ATOM 998 O O . LEU A 1 123 ? -9.237 -0.234 0.739 1.00 88.94 123 LEU A O 1
ATOM 1002 N N . PRO A 1 124 ? -7.991 -2.090 0.484 1.00 90.12 124 PRO A N 1
ATOM 1003 C CA . PRO A 1 124 ? -8.739 -2.840 1.489 1.00 90.12 124 PRO A CA 1
ATOM 1004 C C . PRO A 1 124 ? -8.660 -2.198 2.876 1.00 90.12 124 PRO A C 1
ATOM 1006 O O . PRO A 1 124 ? -9.679 -2.112 3.561 1.00 90.12 124 PRO A O 1
ATOM 1009 N N . GLN A 1 125 ? -7.494 -1.664 3.259 1.00 89.81 125 GLN A N 1
ATOM 1010 C CA . GLN A 1 125 ? -7.296 -0.972 4.533 1.00 89.81 125 GLN A CA 1
ATOM 1011 C C . GLN A 1 125 ? -8.171 0.277 4.624 1.00 89.81 125 GLN A C 1
ATOM 1013 O O . GLN A 1 125 ? -8.874 0.463 5.616 1.00 89.81 125 GLN A O 1
ATOM 1018 N N . LEU A 1 126 ? -8.186 1.105 3.578 1.00 88.06 126 LEU A N 1
ATOM 1019 C CA . LEU A 1 126 ? -9.009 2.316 3.553 1.00 88.06 126 LEU A CA 1
ATOM 1020 C C . LEU A 1 126 ? -10.506 1.989 3.599 1.00 88.06 126 LEU A C 1
ATOM 1022 O O . LEU A 1 126 ? -11.245 2.600 4.369 1.00 88.06 126 LEU A O 1
ATOM 1026 N N . ARG A 1 127 ? -10.957 0.976 2.850 1.00 86.75 127 ARG A N 1
ATOM 1027 C CA . ARG A 1 127 ? -12.359 0.518 2.883 1.00 86.75 127 ARG A CA 1
ATOM 1028 C C . ARG A 1 127 ? -12.757 -0.026 4.250 1.00 86.75 127 ARG A C 1
ATOM 1030 O O . ARG A 1 127 ? -13.873 0.224 4.704 1.00 86.75 127 ARG A O 1
ATOM 1037 N N . LEU A 1 128 ? -11.859 -0.752 4.913 1.00 86.12 128 LEU A N 1
ATOM 1038 C CA . LEU A 1 128 ? -12.073 -1.223 6.277 1.00 86.12 128 LEU A CA 1
ATOM 1039 C C . LEU A 1 128 ? -12.231 -0.037 7.236 1.00 86.12 128 LEU A C 1
ATOM 1041 O O . LEU A 1 128 ? -13.182 -0.005 8.011 1.00 86.12 128 LEU A O 1
ATOM 1045 N N . MET A 1 129 ? -11.373 0.978 7.130 1.00 82.19 129 MET A N 1
ATOM 1046 C CA . MET A 1 129 ? -11.445 2.185 7.963 1.00 82.19 129 MET A CA 1
ATOM 1047 C C . MET A 1 129 ? -12.722 3.001 7.714 1.00 82.19 129 MET A C 1
ATOM 1049 O O . MET A 1 129 ? -13.327 3.486 8.668 1.00 82.19 129 MET A O 1
ATOM 1053 N N . GLN A 1 130 ? -13.184 3.091 6.464 1.00 81.50 130 GLN A N 1
ATOM 1054 C CA . GLN A 1 130 ? -14.454 3.740 6.113 1.00 81.50 130 GLN A CA 1
ATOM 1055 C C . GLN A 1 130 ? -15.663 3.010 6.717 1.00 81.50 130 GLN A C 1
ATOM 1057 O O . GLN A 1 130 ? -16.599 3.643 7.205 1.00 81.50 130 GLN A O 1
ATOM 1062 N N . LYS A 1 131 ? -15.647 1.672 6.720 1.00 79.00 131 LYS A N 1
ATOM 1063 C CA . LYS A 1 131 ? -16.738 0.856 7.272 1.00 79.00 131 LYS A CA 1
ATOM 1064 C C . LYS A 1 131 ? -16.715 0.759 8.798 1.00 79.00 131 LYS A C 1
ATOM 1066 O O . LYS A 1 131 ? -17.770 0.578 9.400 1.00 79.00 131 LYS A O 1
ATOM 1071 N N . ALA A 1 132 ? -15.544 0.882 9.427 1.00 72.50 132 ALA A N 1
ATOM 1072 C CA . ALA A 1 132 ? -15.367 0.646 10.863 1.00 72.50 132 ALA A CA 1
ATOM 1073 C C . ALA A 1 132 ? -16.014 1.730 11.737 1.00 72.50 132 ALA A C 1
ATOM 1075 O O . ALA A 1 132 ? -16.141 1.530 12.943 1.00 72.50 132 ALA A O 1
ATOM 1076 N N . LYS A 1 133 ? -16.426 2.869 11.146 1.00 65.19 133 LYS A N 1
ATOM 1077 C CA . LYS A 1 133 ? -17.034 4.066 11.780 1.00 65.19 133 LYS A CA 1
ATOM 1078 C C . LYS A 1 133 ? -16.216 4.737 12.889 1.00 65.19 133 LYS A C 1
ATOM 1080 O O . LYS A 1 133 ? -16.525 5.858 13.278 1.00 65.19 133 LYS A O 1
ATOM 1085 N N . LEU A 1 134 ? -15.187 4.066 13.381 1.00 61.47 134 LEU A N 1
ATOM 1086 C CA . LEU A 1 134 ? -14.223 4.506 14.365 1.00 61.47 134 LEU A CA 1
ATOM 1087 C C . LEU A 1 134 ? -12.862 3.995 13.877 1.00 61.47 134 LEU A C 1
ATOM 1089 O O . LEU A 1 134 ? -12.723 2.827 13.507 1.00 61.47 134 LEU A O 1
ATOM 1093 N N . ILE A 1 135 ? -11.851 4.859 13.898 1.00 65.94 135 ILE A N 1
ATOM 1094 C CA . ILE A 1 135 ? -10.488 4.538 13.464 1.00 65.94 135 ILE A CA 1
ATOM 1095 C C . ILE A 1 135 ? -9.561 4.647 14.671 1.00 65.94 135 ILE A C 1
ATOM 1097 O O . ILE A 1 135 ? -9.559 5.660 15.358 1.00 65.94 135 ILE A O 1
ATOM 1101 N N . GLU A 1 136 ? -8.787 3.600 14.959 1.00 71.12 136 GLU A N 1
ATOM 1102 C CA . GLU A 1 136 ? -7.775 3.674 16.019 1.00 71.12 136 GLU A CA 1
ATOM 1103 C C . GLU A 1 136 ? -6.683 4.693 15.660 1.00 71.12 136 GLU A C 1
ATOM 1105 O O . GLU A 1 136 ? -6.206 4.692 14.520 1.00 71.12 136 GLU A O 1
ATOM 1110 N N . PRO A 1 137 ? -6.236 5.527 16.615 1.00 75.25 137 PRO A N 1
ATOM 1111 C CA . PRO A 1 137 ? -5.253 6.563 16.337 1.00 75.25 137 PRO A CA 1
ATOM 1112 C C . PRO A 1 137 ? -3.939 5.977 15.813 1.00 75.25 137 PRO A C 1
ATOM 1114 O O . PRO A 1 137 ? -3.412 6.496 14.836 1.00 75.25 137 PRO A O 1
ATOM 1117 N N . PHE A 1 138 ? -3.437 4.866 16.364 1.00 80.94 138 PHE A N 1
ATOM 1118 C CA . PHE A 1 138 ? -2.201 4.233 15.878 1.00 80.94 138 PHE A CA 1
ATOM 1119 C C . PHE A 1 138 ? -2.280 3.833 14.399 1.00 80.94 138 PHE A C 1
ATOM 1121 O O . PHE A 1 138 ? -1.378 4.144 13.622 1.00 80.94 138 PHE A O 1
ATOM 1128 N N . THR A 1 139 ? -3.391 3.221 13.987 1.00 83.81 139 THR A N 1
ATOM 1129 C CA . THR A 1 139 ? -3.637 2.851 12.587 1.00 83.81 139 THR A CA 1
ATOM 1130 C C . THR A 1 139 ? -3.729 4.087 11.694 1.00 83.81 139 THR A C 1
ATOM 1132 O O . THR A 1 139 ? -3.206 4.079 10.583 1.00 83.81 139 THR A O 1
ATOM 1135 N N . ALA A 1 140 ? -4.339 5.173 12.175 1.00 84.25 140 ALA A N 1
ATOM 1136 C CA . ALA A 1 140 ? -4.424 6.419 11.421 1.00 84.25 140 ALA A CA 1
ATOM 1137 C C . ALA A 1 140 ? -3.045 7.064 11.186 1.00 84.25 140 ALA A C 1
ATOM 1139 O O . ALA A 1 140 ? -2.744 7.444 10.057 1.00 84.25 140 ALA A O 1
ATOM 1140 N N . HIS A 1 141 ? -2.186 7.110 12.211 1.00 87.81 141 HIS A N 1
ATOM 1141 C CA . HIS A 1 141 ? -0.810 7.607 12.080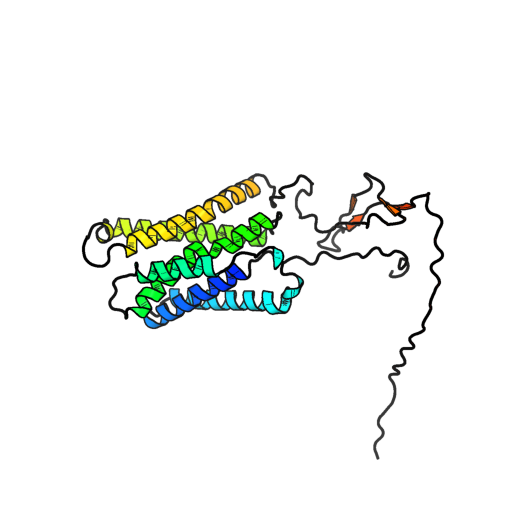 1.00 87.81 141 HIS A CA 1
ATOM 1142 C C . HIS A 1 141 ? 0.009 6.747 11.112 1.00 87.81 141 HIS A C 1
ATOM 1144 O O . HIS A 1 141 ? 0.736 7.289 10.283 1.00 87.81 141 HIS A O 1
ATOM 1150 N N . TYR A 1 142 ? -0.136 5.419 11.179 1.00 89.50 142 TYR A N 1
ATOM 1151 C CA . TYR A 1 142 ? 0.506 4.495 10.242 1.00 89.50 142 TYR A CA 1
ATOM 1152 C C . TYR A 1 142 ? 0.101 4.780 8.788 1.00 89.50 142 TYR A C 1
ATOM 1154 O O . TYR A 1 142 ? 0.970 4.960 7.936 1.00 89.50 142 TYR A O 1
ATOM 1162 N N . VAL A 1 143 ? -1.204 4.869 8.501 1.00 89.88 143 VAL A N 1
ATOM 1163 C CA . VAL A 1 143 ? -1.693 5.133 7.136 1.00 89.88 143 VAL A CA 1
ATOM 1164 C C . VAL A 1 143 ? -1.298 6.538 6.669 1.00 89.88 143 VAL A C 1
ATOM 1166 O O . VAL A 1 143 ? -0.970 6.724 5.500 1.00 89.88 143 VAL A O 1
ATOM 1169 N N . PHE A 1 144 ? -1.252 7.520 7.570 1.00 90.25 144 PHE A N 1
ATOM 1170 C CA . PHE A 1 144 ?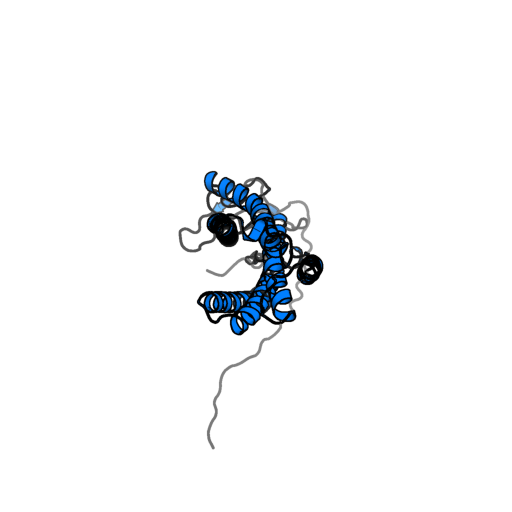 -0.776 8.865 7.249 1.00 90.25 144 PHE A CA 1
ATOM 1171 C C . PHE A 1 144 ? 0.724 8.895 6.912 1.00 90.25 144 PHE A C 1
ATOM 1173 O O . PHE A 1 144 ? 1.116 9.487 5.907 1.00 90.25 144 PHE A O 1
ATOM 1180 N N . ALA A 1 145 ? 1.563 8.210 7.695 1.00 91.38 145 ALA A N 1
ATOM 1181 C CA . ALA A 1 145 ? 2.992 8.073 7.411 1.00 91.38 145 ALA A CA 1
ATOM 1182 C C . ALA A 1 145 ? 3.240 7.322 6.092 1.00 91.38 145 ALA A C 1
ATOM 1184 O O . ALA A 1 145 ? 4.107 7.714 5.309 1.00 91.38 145 ALA A O 1
ATOM 1185 N N . LEU A 1 146 ? 2.433 6.292 5.807 1.00 90.00 146 LEU A N 1
ATOM 1186 C CA . LEU A 1 146 ? 2.411 5.629 4.504 1.00 90.00 146 LEU A CA 1
ATOM 1187 C C . LEU A 1 146 ? 2.070 6.634 3.390 1.00 90.00 146 LEU A C 1
ATOM 1189 O O . LEU A 1 146 ? 2.761 6.664 2.376 1.00 90.00 146 LEU A O 1
ATOM 1193 N N . GLY A 1 147 ? 1.084 7.509 3.613 1.00 90.62 147 GLY A N 1
ATOM 1194 C CA . GLY A 1 147 ? 0.735 8.642 2.747 1.00 90.62 147 GLY A CA 1
ATOM 1195 C C . GLY A 1 147 ? 1.917 9.532 2.387 1.00 90.62 147 GLY A C 1
ATOM 1196 O O . GLY A 1 147 ? 2.192 9.753 1.207 1.00 90.62 147 GLY A O 1
ATOM 1197 N N . ILE A 1 148 ? 2.651 9.992 3.398 1.00 90.75 148 ILE A N 1
ATOM 1198 C CA . ILE A 1 148 ? 3.844 10.826 3.210 1.00 90.75 148 ILE A CA 1
ATOM 1199 C C . ILE A 1 148 ? 4.920 10.065 2.428 1.00 90.75 148 ILE A C 1
ATOM 1201 O O . ILE A 1 148 ? 5.482 10.606 1.478 1.00 90.75 148 ILE A O 1
ATOM 1205 N N . SER A 1 149 ? 5.181 8.802 2.784 1.00 90.62 149 SER A N 1
ATOM 1206 C CA . SER A 1 149 ? 6.150 7.958 2.072 1.00 90.62 149 SER A CA 1
ATOM 1207 C C . SER A 1 149 ? 5.830 7.855 0.579 1.00 90.62 149 SER A C 1
ATOM 1209 O O . SER A 1 149 ? 6.744 7.953 -0.238 1.00 90.62 149 SER A O 1
ATOM 1211 N N . ARG A 1 150 ? 4.552 7.695 0.208 1.00 89.31 150 ARG A N 1
ATOM 1212 C CA . ARG A 1 150 ? 4.141 7.624 -1.204 1.00 89.31 150 ARG A CA 1
ATOM 1213 C C . ARG A 1 150 ? 4.267 8.956 -1.930 1.00 89.31 150 ARG A C 1
ATOM 1215 O O . ARG A 1 150 ? 4.755 8.986 -3.053 1.00 89.31 150 ARG A O 1
ATOM 1222 N N . PHE A 1 151 ? 3.914 10.060 -1.278 1.00 89.69 151 PHE A N 1
ATOM 1223 C CA . PHE A 1 151 ? 4.093 11.390 -1.860 1.00 89.69 151 PHE A CA 1
ATOM 1224 C C . PHE A 1 151 ? 5.566 11.675 -2.195 1.00 89.69 151 PHE A C 1
ATOM 1226 O O . PHE A 1 151 ? 5.873 12.177 -3.275 1.00 89.69 151 PHE A O 1
ATOM 1233 N N . LEU A 1 152 ? 6.485 11.297 -1.299 1.00 89.31 152 LEU A N 1
ATOM 1234 C CA . LEU A 1 152 ? 7.925 11.405 -1.546 1.00 89.31 152 LEU A CA 1
ATOM 1235 C C . LEU A 1 152 ? 8.391 10.486 -2.687 1.00 89.31 152 LEU A C 1
ATOM 1237 O O . LEU A 1 152 ? 9.239 10.897 -3.474 1.00 89.31 152 LEU A O 1
ATOM 1241 N N . GLY A 1 153 ? 7.813 9.287 -2.819 1.00 87.00 153 GLY A N 1
ATOM 1242 C CA . GLY A 1 153 ? 8.058 8.390 -3.956 1.00 87.00 153 GLY A CA 1
ATOM 1243 C C . GLY A 1 153 ? 7.644 9.013 -5.292 1.00 87.00 153 GLY A C 1
ATOM 1244 O O . GLY A 1 153 ? 8.440 9.059 -6.231 1.00 87.00 153 GLY A O 1
ATOM 1245 N N . CYS A 1 154 ? 6.443 9.593 -5.354 1.00 87.25 154 CYS A N 1
ATOM 1246 C CA . CYS A 1 154 ? 5.978 10.334 -6.526 1.00 87.25 154 CYS A CA 1
ATOM 1247 C C . CYS A 1 154 ? 6.904 11.519 -6.853 1.00 87.25 154 CYS A C 1
ATOM 1249 O O . CYS A 1 154 ? 7.270 11.714 -8.012 1.00 87.25 154 CYS A O 1
ATOM 1251 N N . ALA A 1 155 ? 7.316 12.297 -5.845 1.00 88.19 155 ALA A N 1
ATOM 1252 C CA . ALA A 1 155 ? 8.232 13.422 -6.031 1.00 88.19 155 ALA A CA 1
ATOM 1253 C C . ALA A 1 155 ? 9.601 12.970 -6.562 1.00 88.19 155 ALA A C 1
ATOM 1255 O O . ALA A 1 155 ? 10.122 13.584 -7.491 1.00 88.19 155 ALA A O 1
ATOM 1256 N N . HIS A 1 156 ? 10.149 11.872 -6.031 1.00 86.75 156 HIS A N 1
ATOM 1257 C CA . HIS A 1 156 ? 11.398 11.278 -6.506 1.00 86.75 156 HIS A CA 1
ATOM 1258 C C . HIS A 1 156 ? 11.326 10.943 -8.002 1.00 86.75 156 HIS A C 1
ATOM 1260 O O . HIS A 1 156 ? 12.187 11.376 -8.763 1.00 86.75 156 HIS A O 1
ATOM 1266 N N . TRP A 1 157 ? 10.267 10.263 -8.453 1.00 83.81 157 TRP A N 1
ATOM 1267 C CA . TRP A 1 157 ? 10.100 9.934 -9.873 1.00 83.81 157 TRP A CA 1
ATOM 1268 C C . TRP A 1 157 ? 9.955 11.169 -10.773 1.00 83.81 157 TRP A C 1
ATOM 1270 O O . TRP A 1 157 ? 10.498 11.187 -11.878 1.00 83.81 157 TRP A O 1
ATOM 1280 N N . VAL A 1 158 ? 9.264 12.216 -10.312 1.00 84.88 158 VAL A N 1
ATOM 1281 C CA . VAL A 1 158 ? 9.158 13.491 -11.045 1.00 84.88 158 VAL A CA 1
ATOM 1282 C C . VAL A 1 158 ? 10.523 14.173 -11.168 1.00 84.88 158 VAL A C 1
ATOM 1284 O O . VAL A 1 158 ? 10.865 14.666 -12.244 1.00 84.88 158 VAL A O 1
ATOM 1287 N N . ILE A 1 159 ? 11.324 14.167 -10.100 1.00 85.94 159 ILE A N 1
ATOM 1288 C CA . ILE A 1 159 ? 12.692 14.700 -10.127 1.00 85.94 159 ILE A CA 1
ATOM 1289 C C . ILE A 1 159 ? 13.548 13.903 -11.118 1.00 85.94 159 ILE A C 1
ATOM 1291 O O . ILE A 1 159 ? 14.192 14.510 -11.969 1.00 85.94 159 ILE A O 1
ATOM 1295 N N . SER A 1 160 ? 13.487 12.567 -11.104 1.00 80.62 160 SER A N 1
ATOM 1296 C CA . SER A 1 160 ? 14.238 11.727 -12.052 1.00 80.62 160 SER A CA 1
ATOM 1297 C C . SER A 1 160 ? 13.898 12.031 -13.519 1.00 80.62 160 SER A C 1
ATOM 1299 O O . SER A 1 160 ? 14.768 12.021 -14.393 1.00 80.62 160 SER A O 1
ATOM 1301 N N . VAL A 1 161 ? 12.630 12.335 -13.809 1.00 81.44 161 VAL A N 1
ATOM 1302 C CA . VAL A 1 161 ? 12.183 12.755 -15.146 1.00 81.44 161 VAL A CA 1
ATOM 1303 C C . VAL A 1 161 ? 12.790 14.100 -15.543 1.00 81.44 161 VAL A C 1
ATOM 1305 O O . VAL A 1 161 ? 13.252 14.250 -16.680 1.00 81.44 161 VAL A O 1
ATOM 1308 N N . TYR A 1 162 ? 12.780 15.065 -14.619 1.00 82.19 162 TYR A N 1
ATOM 1309 C CA . TYR A 1 162 ? 13.338 16.398 -14.831 1.00 82.19 162 TYR A CA 1
ATOM 1310 C C . TYR A 1 162 ? 14.851 16.341 -15.069 1.00 82.19 162 TYR A C 1
ATOM 1312 O O . TYR A 1 162 ? 15.335 16.905 -16.050 1.00 82.19 162 TYR A O 1
ATOM 1320 N N . GLU A 1 163 ? 15.586 15.597 -14.239 1.00 82.50 163 GLU A N 1
ATOM 1321 C CA . GLU A 1 163 ? 17.038 15.417 -14.370 1.00 82.50 163 GLU A CA 1
ATOM 1322 C C . GLU A 1 163 ? 17.428 14.740 -15.686 1.00 82.50 163 GLU A C 1
ATOM 1324 O O . GLU A 1 163 ? 18.455 15.072 -16.273 1.00 82.50 163 GLU A O 1
ATOM 1329 N N . THR A 1 164 ? 16.579 13.854 -16.216 1.00 75.25 164 THR A N 1
ATOM 1330 C CA . THR A 1 164 ? 16.835 13.217 -17.516 1.00 75.25 164 THR A CA 1
ATOM 1331 C C . THR A 1 164 ? 16.349 14.050 -18.717 1.00 75.25 164 THR A C 1
ATOM 1333 O O . THR A 1 164 ? 16.252 13.540 -19.841 1.00 75.25 164 THR A O 1
ATOM 1336 N N . ALA A 1 165 ? 16.000 15.325 -18.510 1.00 65.19 165 ALA A N 1
ATOM 1337 C CA . ALA A 1 165 ? 15.503 16.248 -19.536 1.00 65.19 165 ALA A CA 1
ATOM 1338 C C . ALA A 1 165 ? 14.313 15.700 -20.356 1.00 65.19 165 ALA A C 1
ATOM 1340 O O . ALA A 1 165 ? 14.138 16.035 -21.526 1.00 65.19 165 ALA A O 1
ATOM 1341 N N . GLY A 1 166 ? 13.508 14.800 -19.776 1.00 61.78 166 GLY A N 1
ATOM 1342 C CA . GLY A 1 166 ? 12.415 14.136 -20.492 1.00 61.78 166 GLY A CA 1
ATOM 1343 C C . GLY A 1 166 ? 12.858 13.189 -21.619 1.00 61.78 166 GLY A C 1
ATOM 1344 O O . GLY A 1 166 ? 12.006 12.688 -22.350 1.00 61.78 166 GLY A O 1
ATOM 1345 N N . THR A 1 167 ? 14.151 12.876 -21.751 1.00 57.28 167 THR A N 1
ATOM 1346 C CA . THR A 1 167 ? 14.670 11.981 -22.804 1.00 57.28 167 THR A CA 1
ATOM 1347 C C . THR A 1 167 ? 13.979 10.611 -22.762 1.00 57.28 167 THR A C 1
ATOM 1349 O O . THR A 1 167 ? 13.602 10.067 -23.796 1.00 57.28 167 THR A O 1
ATOM 1352 N N . TYR A 1 168 ? 13.690 10.091 -21.563 1.00 56.28 168 TYR A N 1
ATOM 1353 C CA . TYR A 1 168 ? 12.930 8.848 -21.377 1.00 56.28 168 TYR A CA 1
ATOM 1354 C C . TYR A 1 168 ? 11.405 8.982 -21.569 1.00 56.28 168 TYR A C 1
ATOM 1356 O O . TYR A 1 168 ? 10.731 7.963 -21.690 1.00 56.28 168 TYR A O 1
ATOM 1364 N N . LEU A 1 169 ? 10.848 10.201 -21.607 1.00 56.94 169 LEU A N 1
ATOM 1365 C CA . LEU A 1 169 ? 9.421 10.453 -21.867 1.00 56.94 169 LEU A CA 1
ATOM 1366 C C . LEU A 1 169 ? 9.095 10.591 -23.365 1.00 56.94 169 LEU A C 1
ATOM 1368 O O . LEU A 1 169 ? 7.984 10.247 -23.763 1.00 56.94 169 LEU A O 1
ATOM 1372 N N . PHE A 1 170 ? 10.027 11.087 -24.189 1.00 52.84 170 PHE A N 1
ATOM 1373 C CA . PHE A 1 170 ? 9.751 11.480 -25.584 1.00 52.84 170 PHE A CA 1
ATOM 1374 C C . PHE A 1 170 ? 10.343 10.554 -26.669 1.00 52.84 170 PHE A C 1
ATOM 1376 O O . PHE A 1 170 ? 10.073 10.755 -27.853 1.00 52.84 170 PHE A O 1
ATOM 1383 N N . LEU A 1 171 ? 11.110 9.516 -26.312 1.00 51.56 171 LEU A N 1
ATOM 1384 C CA . LEU A 1 171 ? 11.692 8.565 -27.276 1.00 51.56 171 LEU A CA 1
ATOM 1385 C C . LEU A 1 171 ? 10.695 7.455 -27.677 1.00 51.56 171 LEU A C 1
ATOM 1387 O O . LEU A 1 171 ? 10.674 6.354 -27.126 1.00 51.56 171 LEU A O 1
ATOM 1391 N N . PHE A 1 172 ? 9.857 7.745 -28.675 1.00 47.16 172 PHE A N 1
ATOM 1392 C CA . PHE A 1 172 ? 8.948 6.786 -29.319 1.00 47.16 172 PHE A CA 1
ATOM 1393 C C . PHE A 1 172 ? 9.724 5.650 -30.007 1.00 47.16 172 PHE A C 1
ATOM 1395 O O . PHE A 1 172 ? 10.263 5.850 -31.092 1.00 47.16 172 PHE A O 1
ATOM 1402 N N . GLY A 1 173 ? 9.763 4.440 -29.424 1.00 43.50 173 GLY A N 1
ATOM 1403 C CA . GLY A 1 173 ? 10.233 3.285 -30.205 1.00 43.50 173 GLY A CA 1
ATOM 1404 C C . GLY A 1 173 ? 10.414 1.913 -29.550 1.00 43.50 173 GLY A C 1
ATOM 1405 O O . GLY A 1 173 ? 10.219 0.929 -30.253 1.00 43.50 173 GLY A O 1
ATOM 1406 N N . SER A 1 174 ? 10.785 1.773 -28.267 1.00 52.97 174 SER A N 1
ATOM 1407 C CA . SER A 1 174 ? 11.274 0.446 -27.801 1.00 52.97 174 SER A CA 1
ATOM 1408 C C . SER A 1 174 ? 10.959 0.011 -26.360 1.00 52.97 174 SER A C 1
ATOM 1410 O O . SER A 1 174 ? 11.346 -1.083 -25.963 1.00 52.97 174 SER A O 1
ATOM 1412 N N . GLY A 1 175 ? 10.218 0.799 -25.574 1.00 54.22 175 GLY A N 1
ATOM 1413 C CA . GLY A 1 175 ? 9.868 0.445 -24.182 1.00 54.22 175 GLY A CA 1
ATOM 1414 C C . GLY A 1 175 ? 9.107 1.536 -23.421 1.00 54.22 175 GLY A C 1
ATOM 1415 O O . GLY A 1 175 ? 9.146 1.588 -22.194 1.00 54.22 175 GLY A O 1
ATOM 1416 N N . LEU A 1 176 ? 8.452 2.437 -24.161 1.00 59.66 176 LEU A N 1
ATOM 1417 C CA . LEU A 1 176 ? 8.131 3.800 -23.731 1.00 59.66 176 LEU A CA 1
ATOM 1418 C C . LEU A 1 176 ? 7.016 3.903 -22.683 1.00 59.66 176 LEU A C 1
ATOM 1420 O O . LEU A 1 176 ? 7.055 4.799 -21.851 1.00 59.66 176 LEU A O 1
ATOM 1424 N N . PHE A 1 177 ? 6.036 2.995 -22.679 1.00 70.00 177 PHE A N 1
ATOM 1425 C CA . PHE A 1 177 ? 4.913 3.088 -21.737 1.00 70.00 177 PHE A CA 1
ATOM 1426 C C . PHE A 1 177 ? 5.309 2.814 -20.287 1.00 70.00 177 PHE A C 1
ATOM 1428 O O . PHE A 1 177 ? 4.533 3.123 -19.389 1.00 70.00 177 PHE A O 1
ATOM 1435 N N . TRP A 1 178 ? 6.501 2.274 -20.029 1.00 76.44 178 TRP A N 1
ATOM 1436 C CA . TRP A 1 178 ? 6.915 1.931 -18.676 1.00 76.44 178 TRP A CA 1
ATOM 1437 C C . TRP A 1 178 ? 6.996 3.157 -17.752 1.00 76.44 178 TRP A C 1
ATOM 1439 O O . TRP A 1 178 ? 6.281 3.222 -16.759 1.00 76.44 178 TRP A O 1
ATOM 1449 N N . LEU A 1 179 ? 7.798 4.170 -18.090 1.00 79.75 179 LEU A N 1
ATOM 1450 C CA . LEU A 1 179 ? 7.989 5.330 -17.209 1.00 79.75 179 LEU A CA 1
ATOM 1451 C C . LEU A 1 179 ? 6.692 6.147 -16.990 1.00 79.75 179 LEU A C 1
ATOM 1453 O O . LEU A 1 179 ? 6.372 6.439 -15.837 1.00 79.75 179 LEU A O 1
ATOM 1457 N N . PRO A 1 180 ? 5.882 6.455 -18.028 1.00 82.19 180 PRO A N 1
ATOM 1458 C CA . PRO A 1 180 ? 4.570 7.071 -17.841 1.00 82.19 180 PRO A CA 1
ATOM 1459 C C . PRO A 1 180 ? 3.611 6.227 -16.998 1.00 82.19 180 PRO A C 1
ATOM 1461 O O . PRO A 1 180 ? 2.847 6.790 -16.219 1.00 82.19 180 PRO A O 1
ATOM 1464 N N . THR A 1 181 ? 3.629 4.893 -17.124 1.00 82.31 181 THR A N 1
ATOM 1465 C CA . THR A 1 181 ? 2.742 4.040 -16.313 1.00 82.31 181 THR A CA 1
ATOM 1466 C C . THR A 1 181 ? 3.189 3.921 -14.863 1.00 82.31 181 THR A C 1
ATOM 1468 O O . THR A 1 181 ? 2.318 3.830 -14.004 1.00 82.31 181 THR A O 1
ATOM 1471 N N . VAL A 1 182 ? 4.491 4.003 -14.571 1.00 86.00 182 VAL A N 1
ATOM 1472 C CA . VAL A 1 182 ? 5.002 4.128 -13.194 1.00 86.00 182 VAL A CA 1
ATOM 1473 C C . VAL A 1 182 ? 4.545 5.442 -12.566 1.00 86.00 182 VAL A C 1
ATOM 1475 O O . VAL A 1 182 ? 3.985 5.447 -11.474 1.00 86.00 182 VAL A O 1
ATOM 1478 N N . LEU A 1 183 ? 4.696 6.568 -13.270 1.00 86.62 183 LEU A N 1
ATOM 1479 C CA . LEU A 1 183 ? 4.187 7.855 -12.781 1.00 86.62 183 LEU A CA 1
ATOM 1480 C C . LEU A 1 183 ? 2.672 7.815 -12.572 1.00 86.62 183 LEU A C 1
ATOM 1482 O O . LEU A 1 183 ? 2.170 8.295 -11.559 1.00 86.62 183 LEU A O 1
ATOM 1486 N N . LEU A 1 184 ? 1.936 7.209 -13.507 1.00 89.25 184 LEU A N 1
ATOM 1487 C CA . LEU A 1 184 ? 0.493 7.046 -13.386 1.00 89.25 184 LEU A CA 1
ATOM 1488 C C . LEU A 1 184 ? 0.122 6.199 -12.162 1.00 8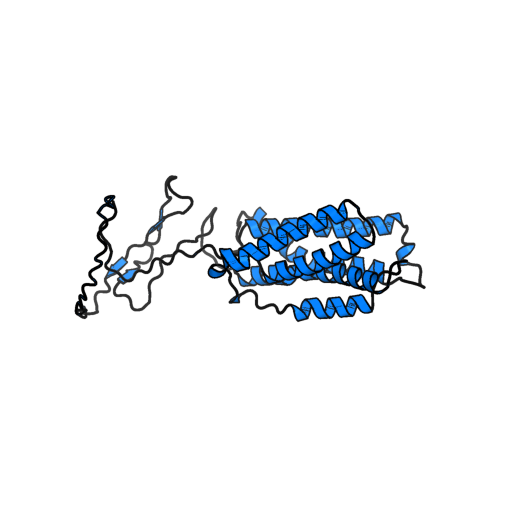9.25 184 LEU A C 1
ATOM 1490 O O . LEU A 1 184 ? -0.815 6.555 -11.451 1.00 89.25 184 LEU A O 1
ATOM 1494 N N . SER A 1 185 ? 0.848 5.112 -11.883 1.00 89.06 185 SER A N 1
ATOM 1495 C CA . SER A 1 185 ? 0.583 4.268 -10.715 1.00 89.06 185 SER A CA 1
ATOM 1496 C C . SER A 1 185 ? 0.872 4.995 -9.394 1.00 89.06 185 SER A C 1
ATOM 1498 O O . SER A 1 185 ? 0.066 4.910 -8.466 1.00 89.06 185 SER A O 1
ATOM 1500 N N . GLU A 1 186 ? 1.942 5.793 -9.333 1.00 90.50 186 GLU A N 1
ATOM 1501 C CA . GLU A 1 186 ? 2.263 6.653 -8.180 1.00 90.50 186 GLU A CA 1
ATOM 1502 C C . GLU A 1 186 ? 1.203 7.745 -7.957 1.00 90.50 186 GLU A C 1
ATOM 1504 O O . GLU A 1 186 ? 0.779 7.998 -6.824 1.00 90.50 186 GLU A O 1
ATOM 1509 N N . VAL A 1 187 ? 0.708 8.361 -9.036 1.00 89.69 187 VAL A N 1
ATOM 1510 C CA . VAL A 1 187 ? -0.378 9.353 -8.979 1.00 89.69 187 VAL A CA 1
ATOM 1511 C C . VAL A 1 187 ? -1.677 8.716 -8.489 1.00 89.69 187 VAL A C 1
ATOM 1513 O O . VAL A 1 187 ? -2.329 9.275 -7.607 1.00 89.69 187 VAL A O 1
ATOM 1516 N N . VAL A 1 188 ? -2.045 7.538 -9.008 1.00 90.81 188 VAL A N 1
ATOM 1517 C CA . VAL A 1 188 ? -3.235 6.792 -8.563 1.00 90.81 188 VAL A CA 1
ATOM 1518 C C . VAL A 1 188 ? -3.154 6.505 -7.066 1.00 90.81 188 VAL A C 1
ATOM 1520 O O . VAL A 1 188 ? -4.109 6.780 -6.336 1.00 90.81 188 VAL A O 1
ATOM 1523 N N . GLN A 1 189 ? -2.010 6.016 -6.588 1.00 90.81 189 GLN A N 1
ATOM 1524 C CA . GLN A 1 189 ? -1.813 5.741 -5.168 1.00 90.81 189 GLN A CA 1
ATOM 1525 C C . GLN A 1 189 ? -1.876 7.013 -4.318 1.00 90.81 189 GLN A C 1
ATOM 1527 O O . GLN A 1 189 ? -2.551 7.032 -3.286 1.00 90.81 189 GLN A O 1
ATOM 1532 N N . THR A 1 190 ? -1.213 8.084 -4.755 1.00 90.06 190 THR A N 1
ATOM 1533 C CA . THR A 1 190 ? -1.208 9.371 -4.051 1.00 90.06 190 THR A CA 1
ATOM 1534 C C . THR A 1 190 ? -2.617 9.944 -3.957 1.00 90.06 190 THR A C 1
ATOM 1536 O O . THR A 1 190 ? -3.008 10.400 -2.888 1.00 90.06 190 THR A O 1
ATOM 1539 N N . PHE A 1 191 ? -3.420 9.861 -5.021 1.00 90.31 191 PHE A N 1
ATOM 1540 C CA . PHE A 1 191 ? -4.801 10.344 -5.024 1.00 90.31 191 PHE A CA 1
ATOM 1541 C C . PHE A 1 191 ? -5.702 9.551 -4.067 1.00 90.31 191 PHE A C 1
ATOM 1543 O O . PHE A 1 191 ? -6.432 10.146 -3.275 1.00 90.31 191 PHE A O 1
ATOM 1550 N N . ILE A 1 192 ? -5.605 8.214 -4.086 1.00 88.94 192 ILE A N 1
ATOM 1551 C CA . ILE A 1 192 ? -6.336 7.327 -3.163 1.00 88.94 192 ILE A CA 1
ATOM 1552 C C . ILE A 1 192 ? -6.034 7.689 -1.701 1.00 88.94 192 ILE A C 1
ATOM 1554 O O . ILE A 1 192 ? -6.930 7.694 -0.856 1.00 88.94 192 ILE A O 1
ATOM 1558 N N . LEU A 1 193 ? -4.769 7.983 -1.398 1.00 89.19 193 LEU A N 1
ATOM 1559 C CA . LEU A 1 193 ? -4.299 8.239 -0.038 1.00 89.19 193 LEU A CA 1
ATOM 1560 C C . LEU A 1 193 ? -4.481 9.709 0.382 1.00 89.19 193 LEU A C 1
ATOM 1562 O O . LEU A 1 193 ? -4.620 9.989 1.571 1.00 89.19 193 LEU A O 1
ATOM 1566 N N . ALA A 1 194 ? -4.544 10.641 -0.574 1.00 90.06 194 ALA A N 1
ATOM 1567 C CA . ALA A 1 194 ? -4.733 12.070 -0.335 1.00 90.06 194 ALA A CA 1
ATOM 1568 C C . ALA A 1 194 ? -6.082 12.385 0.320 1.00 90.06 194 ALA A C 1
ATOM 1570 O O . ALA A 1 194 ? -6.113 13.192 1.249 1.00 90.06 194 ALA A O 1
ATOM 1571 N N . ASP A 1 195 ? -7.168 11.727 -0.106 1.00 88.50 195 ASP A N 1
ATOM 1572 C CA . ASP A 1 195 ? -8.492 11.885 0.515 1.00 88.50 195 ASP A CA 1
ATOM 1573 C C . ASP A 1 195 ? -8.428 11.550 2.014 1.00 88.50 195 ASP A C 1
ATOM 1575 O O . ASP A 1 195 ? -8.780 12.363 2.873 1.00 88.50 195 ASP A O 1
ATOM 1579 N N . PHE A 1 196 ? -7.838 10.397 2.346 1.00 87.69 196 PHE A N 1
ATOM 1580 C CA . PHE A 1 196 ? -7.612 9.999 3.731 1.00 87.69 196 PHE A CA 1
ATOM 1581 C C . PHE A 1 196 ? -6.721 10.997 4.489 1.00 87.69 196 PHE A C 1
ATOM 1583 O O . PHE A 1 196 ? -7.084 11.433 5.583 1.00 87.69 196 PHE A O 1
ATOM 1590 N N . CYS A 1 197 ? -5.576 11.386 3.919 1.00 89.12 197 CYS A N 1
ATOM 1591 C CA . CYS A 1 197 ? -4.632 12.309 4.553 1.00 89.12 197 CYS A CA 1
ATOM 1592 C C . CYS A 1 197 ? -5.252 13.686 4.829 1.00 89.12 197 CYS A C 1
ATOM 1594 O O . CYS A 1 197 ? -4.989 14.271 5.882 1.00 89.12 197 CYS A O 1
ATOM 1596 N N . TYR A 1 198 ? -6.101 14.189 3.930 1.00 88.25 198 TYR A N 1
ATOM 1597 C CA . TYR A 1 198 ? -6.822 15.448 4.109 1.00 88.25 198 TYR A CA 1
ATOM 1598 C C . TYR A 1 198 ? -7.764 15.390 5.319 1.00 88.25 198 TYR A C 1
ATOM 1600 O O . TYR A 1 198 ? -7.681 16.237 6.216 1.00 88.25 198 TYR A O 1
ATOM 1608 N N . TYR A 1 199 ? -8.624 14.367 5.393 1.00 83.69 199 TYR A N 1
ATOM 1609 C CA . TYR A 1 199 ? -9.538 14.197 6.528 1.00 83.69 199 TYR A CA 1
ATOM 1610 C C . TYR A 1 199 ? -8.798 13.913 7.834 1.00 83.69 199 TYR A C 1
ATOM 1612 O O . TYR A 1 199 ? -9.192 14.421 8.886 1.00 83.69 199 TYR A O 1
ATOM 1620 N N . TYR A 1 200 ? -7.703 13.158 7.770 1.00 85.12 200 TYR A N 1
ATOM 1621 C CA . TYR A 1 200 ? -6.839 12.911 8.914 1.00 85.12 200 TYR A CA 1
ATOM 1622 C C . TYR A 1 200 ? -6.247 14.217 9.459 1.00 85.12 200 TYR A C 1
ATOM 1624 O O . TYR A 1 200 ? -6.458 14.530 10.631 1.00 85.12 200 TYR A O 1
ATOM 1632 N N . MET A 1 201 ? -5.604 15.034 8.618 1.00 85.69 201 MET A N 1
ATOM 1633 C CA . MET A 1 201 ? -5.043 16.327 9.034 1.00 85.69 201 MET A CA 1
ATOM 1634 C C . MET A 1 201 ? -6.109 17.252 9.615 1.00 85.69 201 MET A C 1
ATOM 1636 O O . MET A 1 201 ? -5.906 17.856 10.668 1.00 85.69 201 MET A O 1
ATOM 1640 N N . ARG A 1 202 ? -7.285 17.310 8.983 1.00 83.56 202 ARG A N 1
ATOM 1641 C CA . ARG A 1 202 ? -8.421 18.077 9.499 1.00 83.56 202 ARG A CA 1
ATOM 1642 C C . ARG A 1 202 ? -8.874 17.585 10.878 1.00 83.56 202 ARG A C 1
ATOM 1644 O O . ARG A 1 202 ? -9.194 18.405 11.733 1.00 83.56 202 ARG A O 1
ATOM 1651 N N . SER A 1 203 ? -8.889 16.273 11.117 1.00 77.44 203 SER A N 1
ATOM 1652 C CA . SER A 1 203 ? -9.257 15.696 12.419 1.00 77.44 203 SER A CA 1
ATOM 1653 C C . SER A 1 203 ? -8.245 16.037 13.522 1.00 77.44 203 SER A C 1
ATOM 1655 O O . SER A 1 203 ? -8.644 16.387 14.634 1.00 77.44 203 SER A O 1
ATOM 1657 N N . VAL A 1 204 ? -6.949 16.044 13.186 1.00 82.44 204 VAL A N 1
ATOM 1658 C CA . VAL A 1 204 ? -5.856 16.403 14.102 1.00 82.44 204 VAL A CA 1
ATOM 1659 C C . VAL A 1 204 ? -5.908 17.888 14.465 1.00 82.44 204 VAL A C 1
ATOM 1661 O O . VAL A 1 204 ? -5.858 18.225 15.646 1.00 82.44 204 VAL A O 1
ATOM 1664 N N . VAL A 1 205 ? -6.083 18.776 13.479 1.00 81.50 205 VAL A N 1
ATOM 1665 C CA . VAL A 1 205 ? -6.176 20.234 13.700 1.00 81.50 205 VAL A CA 1
ATOM 1666 C C . VAL A 1 205 ? -7.380 20.599 14.569 1.00 81.50 205 VAL A C 1
ATOM 1668 O O . VAL A 1 205 ? -7.280 21.458 15.440 1.00 81.50 205 VAL A O 1
ATOM 1671 N N . ASN A 1 206 ? -8.509 19.913 14.387 1.00 78.19 206 ASN A N 1
ATOM 1672 C CA . ASN A 1 206 ? -9.716 20.147 15.182 1.00 78.19 206 ASN A CA 1
ATOM 1673 C C . ASN A 1 206 ? -9.665 19.500 16.579 1.00 78.19 206 ASN A C 1
ATOM 1675 O O . ASN A 1 206 ? -10.643 19.586 17.324 1.00 78.19 206 ASN A O 1
ATOM 1679 N N . GLY A 1 207 ? -8.575 18.807 16.933 1.00 63.28 207 GLY A N 1
ATOM 1680 C CA . GLY A 1 207 ? -8.440 18.082 18.201 1.00 63.28 207 GLY A CA 1
ATOM 1681 C C . GLY A 1 207 ? -9.424 16.918 18.367 1.00 63.28 207 GLY A C 1
ATOM 1682 O O . GLY A 1 207 ? -9.505 16.324 19.440 1.00 63.28 207 GLY A O 1
ATOM 1683 N N . GLN A 1 208 ? -10.170 16.568 17.316 1.00 57.81 208 GLN A N 1
ATOM 1684 C CA . GLN A 1 208 ? -11.044 15.403 17.270 1.00 57.81 208 GLN A CA 1
ATOM 1685 C C . GLN A 1 208 ? -10.220 14.234 16.750 1.00 57.81 208 GLN A C 1
ATOM 1687 O O . GLN A 1 208 ? -10.355 13.823 15.599 1.00 57.81 208 GLN A O 1
ATOM 1692 N N . LEU A 1 209 ? -9.335 13.701 17.593 1.00 50.28 209 LEU A N 1
ATOM 1693 C CA . LEU A 1 209 ? -8.575 12.494 17.280 1.00 50.28 209 LEU A CA 1
ATOM 1694 C C . LEU A 1 209 ? -9.497 11.266 17.352 1.00 50.28 209 LEU A C 1
ATOM 1696 O O . LEU A 1 209 ? -9.343 10.437 18.237 1.00 50.28 209 LEU A O 1
ATOM 1700 N N . LEU A 1 210 ? -10.512 11.231 16.485 1.00 49.09 210 LEU A N 1
ATOM 1701 C CA . LEU A 1 210 ? -11.408 10.134 16.122 1.00 49.09 210 LEU A CA 1
ATOM 1702 C C . LEU A 1 210 ? -12.555 10.752 15.322 1.00 49.09 210 LEU A C 1
ATOM 1704 O O . LEU A 1 210 ? -13.465 11.357 15.890 1.00 49.09 210 LEU A O 1
ATOM 1708 N N . VAL A 1 211 ? -12.546 10.566 14.001 1.00 47.72 211 VAL A N 1
ATOM 1709 C CA . VAL A 1 211 ? -13.771 10.679 13.204 1.00 47.72 211 VAL A CA 1
ATOM 1710 C C . VAL A 1 211 ? -14.713 9.580 13.699 1.00 47.72 211 VAL A C 1
ATOM 1712 O O . VAL A 1 211 ? -14.686 8.449 13.226 1.00 47.72 211 VAL A O 1
ATOM 1715 N N . SER A 1 212 ? -15.497 9.904 14.723 1.00 38.72 212 SER A N 1
ATOM 1716 C CA . SER A 1 212 ? -16.773 9.263 14.985 1.00 38.72 212 SER A CA 1
ATOM 1717 C C . SER A 1 212 ? -17.757 9.917 14.031 1.00 38.72 212 SER A C 1
ATOM 1719 O O . SER A 1 212 ? -18.131 11.077 14.214 1.00 38.72 212 SER A O 1
ATOM 1721 N N . LEU A 1 213 ? -18.204 9.181 13.015 1.00 37.28 213 LEU A N 1
ATOM 1722 C CA . LEU A 1 213 ? -19.420 9.524 12.272 1.00 37.28 213 LEU A CA 1
ATOM 1723 C C . LEU A 1 213 ? -20.657 9.248 13.152 1.00 37.28 213 LEU A C 1
ATOM 1725 O O . LEU A 1 213 ? -21.533 8.474 12.787 1.00 37.28 213 LEU A O 1
ATOM 1729 N N . SER A 1 214 ? -20.697 9.845 14.343 1.00 29.17 214 SER A N 1
ATOM 1730 C CA . SER A 1 214 ? -21.895 10.125 15.135 1.00 29.17 214 SER A CA 1
ATOM 1731 C C . SER A 1 214 ? -21.496 10.899 16.391 1.00 29.17 214 SER A C 1
ATOM 1733 O O . SER A 1 214 ? -20.612 10.472 17.140 1.00 29.17 214 SER A O 1
ATOM 1735 N N . ASN A 1 215 ? -22.168 12.028 16.611 1.00 36.12 215 ASN A N 1
ATOM 1736 C CA . ASN A 1 215 ? -22.158 12.830 17.835 1.00 36.12 215 ASN A CA 1
ATOM 1737 C C . ASN A 1 215 ? -22.137 11.970 19.114 1.00 36.12 215 ASN A C 1
ATOM 1739 O O . ASN A 1 215 ? -23.030 11.146 19.300 1.00 36.12 215 ASN A O 1
ATOM 1743 N N . GLY A 1 216 ? -21.195 12.227 20.034 1.00 34.81 216 GLY A N 1
ATOM 1744 C CA . GLY A 1 216 ? -21.269 11.668 21.393 1.00 34.81 216 GLY A CA 1
ATOM 1745 C C . GLY A 1 216 ? -19.960 11.571 22.186 1.00 34.81 216 GLY A C 1
ATOM 1746 O O . GLY A 1 216 ? -19.558 10.479 22.558 1.00 34.81 216 GLY A O 1
ATOM 1747 N N . THR A 1 217 ? -19.321 12.715 22.446 1.00 41.88 217 THR A N 1
ATOM 1748 C CA . THR A 1 217 ? -18.463 13.049 23.613 1.00 41.88 217 THR A CA 1
ATOM 1749 C C . THR A 1 217 ? -17.514 11.996 24.231 1.00 41.88 217 THR A C 1
ATOM 1751 O O . THR A 1 217 ? -17.942 11.166 25.030 1.00 41.88 217 THR A O 1
ATOM 1754 N N . CYS A 1 218 ? -16.201 12.207 24.046 1.00 42.22 218 CYS A N 1
ATOM 1755 C CA . CYS A 1 218 ? -15.191 12.271 25.121 1.00 42.22 218 CYS A CA 1
ATOM 1756 C C . CYS A 1 218 ? -13.956 13.050 24.618 1.00 42.22 218 CYS A C 1
ATOM 1758 O O . CYS A 1 218 ? -13.470 12.799 23.521 1.00 42.22 218 CYS A O 1
ATOM 1760 N N . LYS A 1 219 ? -13.486 14.045 25.391 1.00 41.97 219 LYS A N 1
ATOM 1761 C CA . LYS A 1 219 ? -12.545 15.082 24.915 1.00 41.97 219 LYS A CA 1
ATOM 1762 C C . LYS A 1 219 ? -11.112 14.609 24.626 1.00 41.97 219 LYS A C 1
ATOM 1764 O O . LYS A 1 219 ? -10.457 15.298 23.865 1.00 41.97 219 LYS A O 1
ATOM 1769 N N . TYR A 1 220 ? -10.642 13.476 25.158 1.00 41.69 220 TYR A N 1
ATOM 1770 C CA . TYR A 1 220 ? -9.318 12.902 24.838 1.00 41.69 220 TYR A CA 1
ATOM 1771 C C . TYR A 1 220 ? -9.293 11.377 25.048 1.00 41.69 220 TYR A C 1
ATOM 1773 O O . TYR A 1 220 ? -8.444 10.847 25.758 1.00 41.69 220 TYR A O 1
ATOM 1781 N N . GLY A 1 221 ? -10.264 10.660 24.479 1.00 47.75 221 GLY A N 1
ATOM 1782 C CA . GLY A 1 221 ? -10.302 9.199 24.568 1.00 47.75 221 GLY A CA 1
ATOM 1783 C C . GLY A 1 221 ? -11.514 8.585 23.878 1.00 47.75 221 GLY A C 1
ATOM 1784 O O . GLY A 1 221 ? -12.574 9.206 23.785 1.00 47.75 221 GLY A O 1
ATOM 1785 N N . THR A 1 222 ? -11.358 7.352 23.400 1.00 49.47 222 THR A N 1
ATOM 1786 C CA . THR A 1 222 ? -12.461 6.546 22.867 1.00 49.47 222 THR A CA 1
ATOM 1787 C C . THR A 1 222 ? -13.319 6.053 24.026 1.00 49.47 222 THR A C 1
ATOM 1789 O O . THR A 1 222 ? -12.801 5.463 24.971 1.00 49.47 222 THR A O 1
ATOM 1792 N N . ARG A 1 223 ? -14.641 6.226 23.957 1.00 52.94 223 ARG A N 1
ATOM 1793 C CA . ARG A 1 223 ? -15.553 5.521 24.863 1.00 52.94 223 ARG A CA 1
ATOM 1794 C C . ARG A 1 223 ? -15.618 4.060 24.417 1.00 52.94 223 ARG A C 1
ATOM 1796 O O . ARG A 1 223 ? -16.259 3.756 23.414 1.00 52.94 223 ARG A O 1
ATOM 1803 N N . VAL A 1 224 ? -14.884 3.189 25.108 1.00 53.09 224 VAL A N 1
ATOM 1804 C CA . VAL A 1 224 ? -14.826 1.738 24.827 1.00 53.09 224 VAL A CA 1
ATOM 1805 C C . VAL A 1 224 ? -15.792 0.961 25.728 1.00 53.09 224 VAL A C 1
ATOM 1807 O O . VAL A 1 224 ? -16.286 -0.098 25.352 1.00 53.09 224 VAL A O 1
ATOM 1810 N N . ASP A 1 225 ? -16.128 1.531 26.886 1.00 53.97 225 ASP A N 1
ATOM 1811 C CA . ASP A 1 225 ? -16.953 0.889 27.900 1.00 53.97 225 ASP A CA 1
ATOM 1812 C C . ASP A 1 225 ? -18.415 1.362 27.816 1.00 53.97 225 ASP A C 1
ATOM 1814 O O . ASP A 1 225 ? -18.746 2.544 27.984 1.00 53.97 225 ASP A O 1
ATOM 1818 N N . TYR A 1 226 ? -19.313 0.411 27.549 1.00 60.94 226 TYR A N 1
ATOM 1819 C CA . TYR A 1 226 ? -20.756 0.632 27.482 1.00 60.94 226 TYR A CA 1
ATOM 1820 C C . TYR A 1 226 ? -21.491 -0.356 28.376 1.00 60.94 226 TYR A C 1
ATOM 1822 O O . TYR A 1 226 ? -21.176 -1.544 28.403 1.00 60.94 226 TYR A O 1
ATOM 1830 N N . ILE A 1 227 ? -22.521 0.131 29.063 1.00 59.19 227 ILE A N 1
ATOM 1831 C CA . ILE A 1 227 ? -23.460 -0.712 29.792 1.00 59.19 227 ILE A CA 1
ATOM 1832 C C . ILE A 1 227 ? -24.707 -0.829 28.922 1.00 59.19 227 ILE A C 1
ATOM 1834 O O . ILE A 1 227 ? -25.453 0.133 28.751 1.00 59.19 227 ILE A O 1
ATOM 1838 N N . MET A 1 228 ? -24.905 -2.009 28.340 1.00 53.78 228 MET A N 1
ATOM 1839 C CA . MET A 1 228 ? -26.088 -2.342 27.550 1.00 53.78 228 MET A CA 1
ATOM 1840 C C . MET A 1 228 ? -26.965 -3.325 28.323 1.00 53.78 228 MET A C 1
ATOM 1842 O O . MET A 1 228 ? -26.470 -4.205 29.025 1.00 53.78 228 MET A O 1
ATOM 1846 N N . ALA A 1 229 ? -28.278 -3.179 28.180 1.00 53.41 229 ALA A N 1
ATOM 1847 C CA . ALA A 1 229 ? -29.274 -4.079 28.745 1.00 53.41 229 ALA A CA 1
ATOM 1848 C C . ALA A 1 229 ? -30.141 -4.637 27.610 1.00 53.41 229 ALA A C 1
ATOM 1850 O O . ALA A 1 229 ? -30.534 -3.904 26.705 1.00 53.41 229 ALA A O 1
ATOM 1851 N N . SER A 1 230 ? -30.442 -5.936 27.666 1.00 49.25 230 SER A N 1
ATOM 1852 C CA . SER A 1 230 ? -31.495 -6.555 26.856 1.00 49.25 230 SER A CA 1
ATOM 1853 C C . SER A 1 230 ? -32.862 -5.919 27.150 1.00 49.25 230 SER A C 1
ATOM 1855 O O . SER A 1 230 ? -33.172 -5.590 28.295 1.00 49.25 230 SER A O 1
ATOM 1857 N N . GLN A 1 231 ? -33.693 -5.764 26.118 1.00 52.97 231 GLN A N 1
ATOM 1858 C CA . GLN A 1 231 ? -35.006 -5.113 26.218 1.00 52.97 231 GLN A CA 1
ATOM 1859 C C . GLN A 1 231 ? -35.989 -5.860 27.142 1.00 52.97 231 GLN A C 1
ATOM 1861 O O . GLN A 1 231 ? -36.924 -5.252 27.657 1.00 52.97 231 GLN A O 1
ATOM 1866 N N . ASP A 1 232 ? -35.742 -7.145 27.416 1.00 52.44 232 ASP A N 1
ATOM 1867 C CA . ASP A 1 232 ? -36.599 -8.005 28.244 1.00 52.44 232 ASP A CA 1
ATOM 1868 C C . ASP A 1 232 ? -36.238 -8.019 29.739 1.00 52.44 232 ASP A C 1
ATOM 1870 O O . ASP A 1 232 ? -36.742 -8.846 30.509 1.00 52.44 232 ASP A O 1
ATOM 1874 N N . LEU A 1 233 ? -35.343 -7.133 30.177 1.00 58.59 233 LEU A N 1
ATOM 1875 C CA . LEU A 1 233 ? -34.848 -7.141 31.548 1.00 58.59 233 LEU A CA 1
ATOM 1876 C C . LEU A 1 233 ? -35.837 -6.506 32.529 1.00 58.59 233 LEU A C 1
ATOM 1878 O O . LEU A 1 233 ? -36.531 -5.532 32.246 1.00 58.59 233 LEU A O 1
ATOM 1882 N N . TYR A 1 234 ? -35.870 -7.073 33.737 1.00 58.81 234 TYR A N 1
ATOM 1883 C CA . TYR A 1 234 ? -36.703 -6.599 34.848 1.00 58.81 234 TYR A CA 1
ATOM 1884 C C . TYR A 1 234 ? -36.227 -5.255 35.428 1.00 58.81 234 TYR A C 1
ATOM 1886 O O . TYR A 1 234 ? -36.854 -4.693 36.322 1.00 58.81 234 TYR A O 1
ATOM 1894 N N . TYR A 1 235 ? -35.110 -4.738 34.929 1.00 61.31 235 TYR A N 1
ATOM 1895 C CA . TYR A 1 235 ? -34.498 -3.481 35.323 1.00 61.31 235 TYR A CA 1
ATOM 1896 C C . TYR A 1 235 ? -34.406 -2.551 34.114 1.00 61.31 235 TYR A C 1
ATOM 1898 O O . TYR A 1 235 ? -34.075 -2.979 33.009 1.00 61.31 235 TYR A O 1
ATOM 1906 N N . LYS A 1 236 ? -34.696 -1.270 34.337 1.00 63.06 236 LYS A N 1
ATOM 1907 C CA . LYS A 1 236 ? -34.555 -0.189 33.359 1.00 63.06 236 LYS A CA 1
ATOM 1908 C C . LYS A 1 236 ? -33.463 0.767 33.825 1.00 63.06 236 LYS A C 1
ATOM 1910 O O . LYS A 1 236 ? -33.338 1.028 35.020 1.00 63.06 236 LYS A O 1
ATOM 1915 N N . PHE A 1 237 ? -32.685 1.292 32.883 1.00 73.75 237 PHE A N 1
ATOM 1916 C CA . PHE A 1 237 ? -31.754 2.377 33.179 1.00 73.75 237 PHE A CA 1
ATOM 1917 C C . PHE A 1 237 ? -32.533 3.642 33.515 1.00 73.75 237 PHE A C 1
ATOM 1919 O O . PHE A 1 237 ? -33.499 3.972 32.823 1.00 73.75 237 PHE A O 1
ATOM 1926 N N . VAL A 1 238 ? -32.103 4.348 34.557 1.00 70.50 238 VAL A N 1
ATOM 1927 C CA . VAL A 1 238 ? -32.619 5.685 34.839 1.00 70.50 238 VAL A CA 1
ATOM 1928 C C . VAL A 1 238 ? -32.004 6.636 33.806 1.00 70.50 238 VAL A C 1
ATOM 1930 O O . VAL A 1 238 ? -30.771 6.725 33.741 1.00 70.50 238 VAL A O 1
ATOM 1933 N N . PRO A 1 239 ? -32.815 7.325 32.982 1.00 61.69 239 PRO A N 1
ATOM 1934 C CA . PRO A 1 239 ? -32.308 8.324 32.047 1.00 61.69 239 PRO A CA 1
ATOM 1935 C C . PRO A 1 239 ? -31.427 9.347 32.779 1.00 61.69 239 PRO A C 1
ATOM 1937 O O . PRO A 1 239 ? -31.686 9.666 33.932 1.00 61.69 239 PRO A O 1
ATOM 1940 N N . GLU A 1 240 ? -30.368 9.825 32.124 1.00 60.22 240 GLU A N 1
ATOM 1941 C CA . GLU A 1 240 ? -29.428 10.840 32.648 1.00 60.22 240 GLU A CA 1
ATOM 1942 C C . GLU A 1 240 ? -28.507 10.424 33.813 1.00 60.22 240 GLU A C 1
ATOM 1944 O O . GLU A 1 240 ? -27.612 11.179 34.177 1.00 60.22 240 GLU A O 1
ATOM 1949 N N . THR A 1 241 ? -28.612 9.204 34.345 1.00 65.56 241 THR A N 1
ATOM 1950 C CA . THR A 1 241 ? -27.692 8.721 35.407 1.00 65.56 241 THR A CA 1
ATOM 1951 C C . THR A 1 241 ? -26.379 8.139 34.881 1.00 65.56 241 THR A C 1
ATOM 1953 O O . THR A 1 241 ? -25.521 7.691 35.646 1.00 65.56 241 THR A O 1
ATOM 1956 N N . TYR A 1 242 ? -26.204 8.134 33.560 1.00 70.38 242 TYR A N 1
ATOM 1957 C CA . TYR A 1 242 ? -25.025 7.577 32.920 1.00 70.38 242 TYR A CA 1
ATOM 1958 C C . TYR A 1 242 ? -23.822 8.505 33.119 1.00 70.38 242 TYR A C 1
ATOM 1960 O O . TYR A 1 242 ? -23.758 9.593 32.549 1.00 70.38 242 TYR A O 1
ATOM 1968 N N . SER A 1 243 ? -22.845 8.063 33.906 1.00 66.44 243 SER A N 1
ATOM 1969 C CA . SER A 1 243 ? -21.658 8.836 34.270 1.00 66.44 243 SER A CA 1
ATOM 1970 C C . SER A 1 243 ? -20.376 8.032 34.063 1.00 66.44 243 SER A C 1
ATOM 1972 O O . SER A 1 243 ? -20.358 6.803 34.134 1.00 66.44 243 SER A O 1
ATOM 1974 N N . VAL A 1 244 ? -19.287 8.742 33.775 1.00 63.28 244 VAL A N 1
ATOM 1975 C CA . VAL A 1 244 ? -17.947 8.171 33.613 1.00 63.28 244 VAL A CA 1
ATOM 1976 C C . VAL A 1 244 ? -17.101 8.628 34.798 1.00 63.28 244 VAL A C 1
ATOM 1978 O O . VAL A 1 244 ? -16.937 9.824 35.030 1.00 63.28 244 VAL A O 1
ATOM 1981 N N . ILE A 1 245 ? -16.593 7.673 35.568 1.00 64.94 245 ILE A N 1
ATOM 1982 C CA . ILE A 1 245 ? -15.793 7.879 36.771 1.00 64.94 245 ILE A CA 1
ATOM 1983 C C . ILE A 1 245 ? -14.330 7.598 36.425 1.00 64.94 245 ILE A C 1
ATOM 1985 O O . ILE A 1 245 ? -13.965 6.493 36.024 1.00 64.94 245 ILE A O 1
ATOM 1989 N N . SER A 1 246 ? -13.470 8.601 36.602 1.00 61.59 246 SER A N 1
ATOM 1990 C CA . SER A 1 246 ? -12.033 8.432 36.376 1.00 61.59 246 SER A CA 1
ATOM 1991 C C . SER A 1 246 ? -11.417 7.482 37.407 1.00 61.59 246 SER A C 1
ATOM 1993 O O . SER A 1 246 ? -11.641 7.631 38.608 1.00 61.59 246 SER A O 1
ATOM 1995 N N . SER A 1 247 ? -10.596 6.535 36.942 1.00 57.50 247 SER A N 1
ATOM 1996 C CA . SER A 1 247 ? -9.978 5.481 37.760 1.00 57.50 247 SER A CA 1
ATOM 1997 C C . SER A 1 247 ? -8.873 5.975 38.710 1.00 57.50 247 SER A C 1
ATOM 1999 O O . SER A 1 247 ? -8.218 5.157 39.347 1.00 57.50 247 SER A O 1
ATOM 2001 N N . LYS A 1 248 ? -8.623 7.292 38.812 1.00 63.59 248 LYS A N 1
ATOM 2002 C CA . LYS A 1 248 ? -7.599 7.906 39.692 1.00 63.59 248 LYS A CA 1
ATOM 2003 C C . LYS A 1 248 ? -6.239 7.168 39.691 1.00 63.59 248 LYS A C 1
ATOM 2005 O O . LYS A 1 248 ? -5.589 7.070 40.726 1.00 63.59 248 LYS A O 1
ATOM 2010 N N . GLY A 1 249 ? -5.814 6.654 38.534 1.00 57.06 249 GLY A N 1
ATOM 2011 C CA . GLY A 1 249 ? -4.493 6.041 38.346 1.00 57.06 249 GLY A CA 1
ATOM 2012 C C . GLY A 1 249 ? -4.390 4.529 38.576 1.00 57.06 249 GLY A C 1
ATOM 2013 O O . GLY A 1 249 ? -3.290 4.001 38.472 1.00 57.06 249 GLY A O 1
ATOM 2014 N N . THR A 1 250 ? -5.484 3.811 38.852 1.00 52.69 250 THR A N 1
ATOM 2015 C CA . THR A 1 250 ? -5.446 2.336 38.979 1.00 52.69 250 THR A CA 1
ATOM 2016 C C . THR A 1 250 ? -5.675 1.587 37.659 1.00 52.69 250 THR A C 1
ATOM 2018 O O . THR A 1 250 ? -5.388 0.395 37.585 1.00 52.69 250 THR A O 1
ATOM 2021 N N . SER A 1 251 ? -6.174 2.263 36.617 1.00 58.97 251 SER A N 1
ATOM 2022 C CA . SER A 1 251 ? -6.388 1.717 35.271 1.00 58.97 251 SER A CA 1
ATOM 2023 C C . SER A 1 251 ? -6.352 2.830 34.216 1.00 58.97 251 SER A C 1
ATOM 2025 O O . SER A 1 251 ? -6.695 3.982 34.492 1.00 58.97 251 SER A O 1
ATOM 2027 N N . ASP A 1 252 ? -5.935 2.456 33.010 1.00 51.97 252 ASP A N 1
ATOM 2028 C CA . ASP A 1 252 ? -6.029 3.202 31.751 1.00 51.97 252 ASP A CA 1
ATOM 2029 C C . ASP A 1 252 ? -7.471 3.320 31.219 1.00 51.97 252 ASP A C 1
ATOM 2031 O O . ASP A 1 252 ? -7.745 4.150 30.353 1.00 51.97 252 ASP A O 1
ATOM 2035 N N . HIS A 1 253 ? -8.408 2.552 31.782 1.00 56.56 253 HIS A N 1
ATOM 2036 C CA . HIS A 1 253 ? -9.839 2.658 31.516 1.00 56.56 253 HIS A CA 1
ATOM 2037 C C . HIS A 1 253 ? -10.553 3.527 32.559 1.00 56.56 253 HIS A C 1
ATOM 2039 O O . HIS A 1 253 ? -10.226 3.533 33.747 1.00 56.56 253 HIS A O 1
ATOM 2045 N N . HIS A 1 254 ? -11.583 4.252 32.122 1.00 63.00 254 HIS A N 1
ATOM 2046 C CA . HIS A 1 254 ? -12.505 4.940 33.023 1.00 63.00 254 HIS A CA 1
ATOM 2047 C C . HIS A 1 254 ? -13.702 4.047 33.336 1.00 63.00 254 HIS A C 1
ATOM 2049 O O . HIS A 1 254 ? -14.251 3.389 32.456 1.00 63.00 254 HIS A O 1
ATOM 2055 N N . LEU A 1 255 ? -14.128 4.038 34.597 1.00 61.84 255 LEU A N 1
ATOM 2056 C CA . LEU A 1 255 ? -15.282 3.260 35.012 1.00 61.84 255 LEU A CA 1
ATOM 2057 C C . LEU A 1 255 ? -16.548 3.938 34.515 1.00 61.84 255 LEU A C 1
ATOM 2059 O O . LEU A 1 255 ? -16.666 5.160 34.507 1.00 61.84 255 LEU A O 1
ATOM 2063 N N . VAL A 1 256 ? -17.529 3.134 34.149 1.00 63.75 256 VAL A N 1
ATOM 2064 C CA . VAL A 1 256 ? -18.826 3.625 33.716 1.00 63.75 256 VAL A CA 1
ATOM 2065 C C . VAL A 1 256 ? -19.865 3.227 34.748 1.00 63.75 256 VAL A C 1
ATOM 2067 O O . VAL A 1 256 ? -19.911 2.075 35.175 1.00 63.75 256 VAL A O 1
ATOM 2070 N N . LYS A 1 257 ? -20.688 4.186 35.161 1.00 67.50 257 LYS A N 1
ATOM 2071 C CA . LYS A 1 257 ? -21.751 4.000 36.143 1.00 67.50 257 LYS A CA 1
ATOM 2072 C C . LYS A 1 257 ? -23.082 4.416 35.529 1.00 67.50 257 LYS A C 1
ATOM 2074 O O . LYS A 1 257 ? -23.177 5.454 34.885 1.00 67.50 257 LYS A O 1
ATOM 2079 N N . VAL A 1 258 ? -24.110 3.613 35.760 1.00 72.19 258 VAL A N 1
ATOM 2080 C CA . VAL A 1 258 ? -25.501 3.949 35.454 1.00 72.19 258 VAL A CA 1
ATOM 2081 C C . VAL A 1 258 ? -26.366 3.435 36.592 1.00 72.19 258 VAL A C 1
ATOM 2083 O O . VAL A 1 258 ? -26.135 2.328 37.086 1.00 72.19 258 VAL A O 1
ATOM 2086 N N . ASP A 1 259 ? -27.339 4.229 37.019 1.00 73.19 259 ASP A N 1
ATOM 2087 C CA . ASP A 1 259 ? -28.281 3.787 38.035 1.00 73.19 259 ASP A CA 1
ATOM 2088 C C . ASP A 1 259 ? -29.417 3.002 37.361 1.00 73.19 259 ASP A C 1
ATOM 2090 O O . ASP A 1 259 ? -29.886 3.321 36.261 1.00 73.19 259 ASP A O 1
ATOM 2094 N N . ILE A 1 260 ? -29.842 1.922 38.013 1.00 75.62 260 ILE A N 1
ATOM 2095 C CA . ILE A 1 260 ? -30.883 1.018 37.519 1.00 75.62 260 ILE A CA 1
ATOM 2096 C C . ILE A 1 260 ? -32.078 1.029 38.463 1.00 75.62 260 ILE A C 1
ATOM 2098 O O . ILE A 1 260 ? -31.926 1.039 39.683 1.00 75.62 260 ILE A O 1
ATOM 2102 N N . VAL A 1 261 ? -33.276 0.980 37.888 1.00 75.62 261 VAL A N 1
ATOM 2103 C CA . VAL A 1 261 ? -34.536 0.864 38.625 1.00 75.62 261 VAL A CA 1
ATOM 2104 C C . VAL A 1 261 ? -35.275 -0.397 38.220 1.00 75.62 261 VAL A C 1
ATOM 2106 O O . VAL A 1 261 ? -35.281 -0.806 37.059 1.00 75.62 261 VAL A O 1
ATOM 2109 N N . THR A 1 262 ? -35.926 -1.018 39.193 1.00 71.31 262 THR A N 1
ATOM 2110 C CA . THR A 1 262 ? -36.762 -2.196 38.985 1.00 71.31 262 THR A CA 1
ATOM 2111 C C . THR A 1 262 ? -38.047 -1.797 38.257 1.00 71.31 262 THR A C 1
ATOM 2113 O O . THR A 1 262 ? -38.766 -0.905 38.705 1.00 71.31 262 THR A O 1
ATOM 2116 N N . ALA A 1 263 ? -38.359 -2.447 37.135 1.00 61.00 263 ALA A N 1
ATOM 2117 C CA . ALA A 1 263 ? -39.599 -2.219 36.403 1.00 61.00 263 ALA A CA 1
ATOM 2118 C C . ALA A 1 263 ? -40.772 -2.805 37.206 1.00 61.00 263 ALA A C 1
ATOM 2120 O O . ALA A 1 263 ? -40.919 -4.020 37.312 1.00 61.00 263 ALA A O 1
ATOM 2121 N N . ALA A 1 264 ? -41.596 -1.934 37.785 1.00 55.78 264 ALA A N 1
ATOM 2122 C CA . ALA A 1 264 ? -42.579 -2.268 38.816 1.00 55.78 264 ALA A CA 1
ATOM 2123 C C . ALA A 1 264 ? -43.770 -3.153 38.380 1.00 55.78 264 ALA A C 1
ATOM 2125 O O . ALA A 1 264 ? -44.670 -3.360 39.185 1.00 55.78 264 ALA A O 1
ATOM 2126 N N . ASP A 1 265 ? -43.802 -3.702 37.158 1.00 52.19 265 ASP A N 1
ATOM 2127 C CA . ASP A 1 265 ? -45.043 -4.258 36.591 1.00 52.19 265 ASP A CA 1
ATOM 2128 C C . ASP A 1 265 ? -44.960 -5.695 36.047 1.00 52.19 265 ASP A C 1
ATOM 2130 O O . ASP A 1 265 ? -45.743 -6.114 35.196 1.00 52.19 265 ASP A O 1
ATOM 2134 N N . ARG A 1 266 ? -44.019 -6.518 36.526 1.00 49.25 266 ARG A N 1
ATOM 2135 C CA . ARG A 1 266 ? -44.046 -7.964 36.229 1.00 49.25 266 ARG A CA 1
ATOM 2136 C C . ARG A 1 266 ? -43.809 -8.787 37.490 1.00 49.25 266 ARG A C 1
ATOM 2138 O O . ARG A 1 266 ? -42.709 -8.827 38.023 1.00 49.25 266 ARG A O 1
ATOM 2145 N N . ARG A 1 267 ? -44.847 -9.486 37.970 1.00 43.72 267 ARG A N 1
ATOM 2146 C CA . ARG A 1 267 ? -44.725 -10.425 39.102 1.00 43.72 267 ARG A CA 1
ATOM 2147 C C . ARG A 1 267 ? -43.540 -11.382 38.873 1.00 43.72 267 ARG A C 1
ATOM 2149 O O . ARG A 1 267 ? -43.405 -11.909 37.765 1.00 43.72 267 ARG A O 1
ATOM 2156 N N . PRO A 1 268 ? -42.707 -11.662 39.892 1.00 41.19 268 PRO A N 1
ATOM 2157 C CA . PRO A 1 268 ? -41.546 -12.526 39.725 1.00 41.19 268 PRO A CA 1
ATOM 2158 C C . PRO A 1 268 ? -41.993 -13.950 39.371 1.00 41.19 268 PRO A C 1
ATOM 2160 O O . PRO A 1 268 ? -42.663 -14.620 40.160 1.00 41.19 268 PRO A O 1
ATOM 2163 N N . LYS A 1 269 ? -41.592 -14.455 38.197 1.00 42.53 269 LYS A N 1
ATOM 2164 C CA . LYS A 1 269 ? -41.619 -15.901 37.941 1.00 42.53 269 LYS A CA 1
ATOM 2165 C C . LYS A 1 269 ? -40.559 -16.537 38.845 1.00 42.53 269 LYS A C 1
ATOM 2167 O O . LYS A 1 269 ? -39.369 -16.303 38.653 1.00 42.53 269 LYS A O 1
ATOM 2172 N N . LYS A 1 270 ? -40.983 -17.330 39.838 1.00 34.62 270 LYS A N 1
ATOM 2173 C CA . LYS A 1 270 ? -40.083 -18.164 40.653 1.00 34.62 270 LYS A CA 1
ATOM 2174 C C . LYS A 1 270 ? -39.290 -19.085 39.720 1.00 34.62 270 LYS A C 1
ATOM 2176 O O . LYS A 1 270 ? -39.840 -20.052 39.196 1.00 34.62 270 LYS A O 1
ATOM 2181 N N . LEU A 1 271 ? -38.005 -18.798 39.521 1.00 41.31 271 LEU A N 1
ATOM 2182 C CA . LEU A 1 271 ? -37.090 -19.725 38.863 1.00 41.31 271 LEU A CA 1
ATOM 2183 C C . LEU A 1 271 ? -36.861 -20.898 39.829 1.00 41.31 271 LEU A C 1
ATOM 2185 O O . LEU A 1 271 ? -36.317 -20.710 40.917 1.00 41.31 271 LEU A O 1
ATOM 2189 N N . LYS A 1 272 ? -37.334 -22.101 39.478 1.00 34.53 272 LYS A N 1
ATOM 2190 C CA . LYS A 1 272 ? -37.055 -23.311 40.261 1.00 34.53 272 LYS A CA 1
ATOM 2191 C C . LYS A 1 272 ? -35.547 -23.570 40.234 1.00 34.53 272 LYS A C 1
ATOM 2193 O O . LYS A 1 272 ? -34.974 -23.807 39.176 1.00 34.53 272 LYS A O 1
ATOM 2198 N N . GLN A 1 273 ? -34.926 -23.542 41.408 1.00 30.20 273 GLN A N 1
ATOM 2199 C CA . GLN A 1 273 ? -33.551 -23.977 41.628 1.00 30.20 273 GLN A CA 1
ATOM 2200 C C . GLN A 1 273 ? -33.457 -25.474 41.288 1.00 30.20 273 GLN A C 1
ATOM 2202 O O . GLN A 1 273 ? -33.958 -26.310 42.038 1.00 30.20 273 GLN A O 1
ATOM 2207 N N . LYS A 1 274 ? -32.831 -25.835 40.164 1.00 31.53 274 LYS A N 1
ATOM 2208 C CA . LYS A 1 274 ? -32.308 -27.195 39.979 1.00 31.53 274 LYS A CA 1
ATOM 2209 C C . LYS A 1 274 ? -30.840 -27.160 40.381 1.00 31.53 274 LYS A C 1
ATOM 2211 O O . LYS A 1 274 ? -29.970 -26.869 39.572 1.00 31.53 274 LYS A O 1
ATOM 2216 N N . VAL A 1 275 ? -30.587 -27.386 41.668 1.00 33.97 275 VAL A N 1
ATOM 2217 C CA . VAL A 1 275 ? -29.233 -27.567 42.196 1.00 33.97 275 VAL A CA 1
ATOM 2218 C C . VAL A 1 275 ? -28.794 -28.986 41.842 1.00 33.97 275 VAL A C 1
ATOM 2220 O O . VAL A 1 275 ? -29.150 -29.936 42.532 1.00 33.97 275 VAL A O 1
ATOM 2223 N N . SER A 1 276 ? -28.046 -29.151 40.755 1.00 33.12 276 SER A N 1
ATOM 2224 C CA . SER A 1 276 ? -27.217 -30.343 40.561 1.00 33.12 276 SER A CA 1
ATOM 2225 C C . SER A 1 276 ? -25.848 -30.061 41.169 1.00 33.12 276 SER A C 1
ATOM 2227 O O . SER A 1 276 ? -25.084 -29.262 40.629 1.00 33.12 276 SER A O 1
ATOM 2229 N N . ARG A 1 277 ? -25.546 -30.689 42.313 1.00 29.19 277 ARG A N 1
ATOM 2230 C CA . ARG A 1 277 ? -24.189 -30.705 42.871 1.00 29.19 277 ARG A CA 1
ATOM 2231 C C . ARG A 1 277 ? -23.284 -31.459 41.897 1.00 29.19 277 ARG A C 1
ATOM 2233 O O . ARG A 1 277 ? -23.436 -32.666 41.747 1.00 29.19 277 ARG A O 1
ATOM 2240 N N . ILE A 1 278 ? -22.349 -30.760 41.264 1.00 31.62 278 ILE A N 1
ATOM 2241 C CA . ILE A 1 278 ? -21.169 -31.390 40.672 1.00 31.62 278 ILE A CA 1
ATOM 2242 C C . ILE A 1 278 ? -20.115 -31.376 41.777 1.00 31.62 278 ILE A C 1
ATOM 2244 O O . ILE A 1 278 ? -19.606 -30.320 42.143 1.00 31.62 278 ILE A O 1
ATOM 2248 N N . ALA A 1 279 ? -19.864 -32.538 42.377 1.00 30.84 279 ALA A N 1
ATOM 2249 C CA . ALA A 1 279 ? -18.750 -32.710 43.294 1.00 30.84 279 ALA A CA 1
ATOM 2250 C C . ALA A 1 279 ? -17.458 -32.791 42.471 1.00 30.84 279 ALA A C 1
ATOM 2252 O O . ALA A 1 279 ? -17.273 -33.727 41.698 1.00 30.84 279 ALA A O 1
ATOM 2253 N N . SER A 1 280 ? -16.566 -31.817 42.634 1.00 33.28 280 SER A N 1
ATOM 2254 C CA . SER A 1 280 ? -15.177 -31.920 42.192 1.00 33.28 280 SER A CA 1
ATOM 2255 C C . SER A 1 280 ? -14.356 -32.544 43.320 1.00 33.28 280 SER A C 1
ATOM 2257 O O . SER A 1 280 ? -13.860 -31.838 44.199 1.00 33.28 280 SER A O 1
ATOM 2259 N N . SER A 1 281 ? -14.223 -33.870 43.333 1.00 31.67 281 SER A N 1
ATOM 2260 C CA . SER A 1 281 ? -13.163 -34.511 44.110 1.00 31.67 281 SER A CA 1
ATOM 2261 C C . SER A 1 281 ? -11.878 -34.482 43.287 1.00 31.67 281 SER A C 1
ATOM 2263 O O . SER A 1 281 ? -11.738 -35.245 42.335 1.00 31.67 281 SER A O 1
ATOM 2265 N N . CYS A 1 282 ? -10.929 -33.630 43.662 1.00 29.62 282 CYS A N 1
ATOM 2266 C CA . CYS A 1 282 ? -9.527 -33.879 43.351 1.00 29.62 282 CYS A CA 1
ATOM 2267 C C . CYS A 1 282 ? -8.712 -33.534 44.597 1.00 29.62 282 CYS A C 1
ATOM 2269 O O . CYS A 1 282 ? -8.515 -32.370 44.935 1.00 29.62 282 CYS A O 1
ATOM 2271 N N . SER A 1 283 ? -8.351 -34.585 45.331 1.00 28.16 283 SER A N 1
ATOM 2272 C CA . SER A 1 283 ? -7.492 -34.544 46.508 1.00 28.16 283 SER A CA 1
ATOM 2273 C C . SER A 1 283 ? -6.039 -34.575 46.041 1.00 28.16 283 SER A C 1
ATOM 2275 O O . SER A 1 283 ? -5.651 -35.478 45.304 1.00 28.16 283 SER A O 1
ATOM 2277 N N . CYS A 1 284 ? -5.243 -33.597 46.465 1.00 31.95 284 CYS A N 1
ATOM 2278 C CA . CYS A 1 284 ? -3.789 -33.677 46.426 1.00 31.95 284 CYS A CA 1
ATOM 2279 C C . CYS A 1 284 ? -3.314 -34.056 47.833 1.00 31.95 284 CYS A C 1
ATOM 2281 O O . CYS A 1 284 ? -3.480 -33.240 48.737 1.00 31.95 284 CYS A O 1
ATOM 2283 N N . ASN A 1 285 ? -2.778 -35.272 48.017 1.00 29.75 285 ASN A N 1
ATOM 2284 C CA . ASN A 1 285 ? -1.727 -35.610 48.993 1.00 29.75 285 ASN A CA 1
ATOM 2285 C C . ASN A 1 285 ? -1.342 -37.105 48.942 1.00 29.75 285 ASN A C 1
ATOM 2287 O O . ASN A 1 285 ? -2.212 -37.968 49.005 1.00 29.75 285 ASN A O 1
ATOM 2291 N N . GLY A 1 286 ? -0.030 -37.382 48.944 1.00 31.14 286 GLY A N 1
ATOM 2292 C CA . GLY A 1 286 ? 0.577 -38.668 49.335 1.00 31.14 286 GLY A CA 1
ATOM 2293 C C . GLY A 1 286 ? 1.352 -39.370 48.204 1.00 31.14 286 GLY A C 1
ATOM 2294 O O . GLY A 1 286 ? 0.732 -39.854 47.272 1.00 31.14 286 GLY A O 1
ATOM 2295 N N . MET A 1 287 ? 2.690 -39.323 48.126 1.00 33.78 287 MET A N 1
ATOM 2296 C CA . MET A 1 287 ? 3.701 -39.994 48.974 1.00 33.78 287 MET A CA 1
ATOM 2297 C C . MET A 1 287 ? 4.142 -41.337 48.360 1.00 33.78 287 MET A C 1
ATOM 2299 O O . MET A 1 287 ? 3.492 -42.359 48.544 1.00 33.78 287 MET A O 1
ATOM 2303 N N . TRP A 1 288 ? 5.264 -41.317 47.629 1.00 29.58 288 TRP A N 1
ATOM 2304 C CA . TRP A 1 288 ? 5.957 -42.515 47.143 1.00 29.58 288 TRP A CA 1
ATOM 2305 C C . TRP A 1 288 ? 6.967 -42.973 48.197 1.00 29.58 288 TRP A C 1
ATOM 2307 O O . TRP A 1 288 ? 7.824 -42.193 48.614 1.00 29.58 288 TRP A O 1
ATOM 2317 N N . LYS A 1 289 ? 6.846 -44.229 48.632 1.00 30.06 289 LYS A N 1
ATOM 2318 C CA . LYS A 1 289 ? 7.823 -44.926 49.471 1.00 30.06 289 LYS A CA 1
ATOM 2319 C C . LYS A 1 289 ? 8.570 -45.937 48.600 1.00 30.06 289 LYS A C 1
ATOM 2321 O O . LYS A 1 289 ? 7.962 -46.571 47.744 1.00 30.06 289 LYS A O 1
ATOM 2326 N N . ILE A 1 290 ? 9.875 -46.008 48.828 1.00 36.41 290 ILE A N 1
ATOM 2327 C CA . ILE A 1 290 ? 10.820 -46.973 48.266 1.00 36.41 290 ILE A CA 1
ATOM 2328 C C . ILE A 1 290 ? 10.601 -48.315 48.966 1.00 36.41 290 ILE A C 1
ATOM 2330 O O . ILE A 1 290 ? 10.516 -48.313 50.193 1.00 36.41 290 ILE A O 1
ATOM 2334 N N . ASP A 1 291 ? 10.549 -49.390 48.182 1.00 32.28 291 ASP A N 1
ATOM 2335 C CA . ASP A 1 291 ? 11.145 -50.706 48.454 1.00 32.28 291 ASP A CA 1
ATOM 2336 C C . ASP A 1 291 ? 11.539 -51.329 47.102 1.00 32.28 291 ASP A C 1
ATOM 2338 O O . ASP A 1 291 ? 10.737 -51.203 46.143 1.00 32.28 291 ASP A O 1
#

Secondary structure (DSSP, 8-state):
---S---S----------B-S-HHHHHHHHHHHHHHHHHHHHH--SHHHHHHHHHHHHHHHHHHIIIIISGGGB-TTT----THHHHHHHHHHHHHS----SS-HHHHHHHHHHHHHHHHTTHHHHHHHHHTSS--HHHHHHHHHHHHHHHHHHHHHHHHHHHTTTHHHH-TTSSTTHHHHHHHHHHHHHHHHHHHHHHHHHHHHTT--S--SS----TTS---------TT-SEEEPTT--EEE--TTS-SSPEEE--EEE-TTS-------------------------

pLDDT: mean 71.11, std 20.82, range [28.16, 96.12]